Protein AF-A0A317NIZ0-F1 (afdb_monomer_lite)

InterPro domains:
  IPR036628 Clp, N-terminal domain superfamily [G3DSA:1.10.1780.10] (13-147)
  IPR036628 Clp, N-terminal domain superfamily [SSF81923] (22-142)

Sequence (306 aa):
MRTPGIALTVPPHPTVVNALRQARSAAGARPVDTRDLLVALMRVDTSGSWDRISLHCGDDVGIAGKIVLDPATGGASQWEGIRLTDSCAAALETAARLAHRYNMHAIPTGMLALGLVADPDTAAARALSDGLSREQLLAAVQADVLGVTLSGLSRELRRPQAEPPRAAVPVPVPTARATYCRHCGATPAAAVDIRSHRGLLLWMQFVRMPGPFCRDCGLATLRRMTLQSVWLGWWGPLSLMINPITLLANASAHSRIRALGPPIPGMPGRPMDPGKPLFRRPAALGFLIPVAFLLWFWIALPLLSG

Organism: NCBI:txid236511

Structure (mmCIF, N/CA/C/O backbone):
data_AF-A0A317NIZ0-F1
#
_entry.id   AF-A0A317NIZ0-F1
#
loop_
_atom_site.group_PDB
_atom_site.id
_atom_site.type_symbol
_atom_site.label_atom_id
_atom_site.label_alt_id
_atom_site.label_comp_id
_atom_site.label_asym_id
_atom_site.label_entity_id
_atom_site.label_seq_id
_atom_site.pdbx_PDB_ins_code
_atom_site.Cartn_x
_atom_site.Cartn_y
_atom_site.Cartn_z
_atom_site.occupancy
_atom_site.B_iso_or_equiv
_atom_site.auth_seq_id
_atom_site.auth_comp_id
_atom_site.auth_asym_id
_atom_site.auth_atom_id
_atom_site.pdbx_PDB_model_num
ATOM 1 N N . MET A 1 1 ? 0.674 -6.979 -32.244 1.00 49.25 1 MET A N 1
ATOM 2 C CA . MET A 1 1 ? 0.569 -7.621 -30.913 1.00 49.25 1 MET A CA 1
ATOM 3 C C . MET A 1 1 ? 0.353 -6.529 -29.874 1.00 49.25 1 MET A C 1
ATOM 5 O O . MET A 1 1 ? 1.074 -5.542 -29.924 1.00 49.25 1 MET A O 1
ATOM 9 N N . ARG A 1 2 ? -0.665 -6.632 -29.006 1.00 53.75 2 ARG A N 1
ATOM 10 C CA . ARG A 1 2 ? -0.854 -5.671 -27.904 1.00 53.75 2 ARG A CA 1
ATOM 11 C C . ARG A 1 2 ? 0.143 -6.004 -26.796 1.00 53.75 2 ARG A C 1
ATOM 13 O O . ARG A 1 2 ? 0.150 -7.135 -26.324 1.00 53.75 2 ARG A O 1
ATOM 20 N N . THR A 1 3 ? 0.963 -5.036 -26.407 1.00 58.56 3 THR A N 1
ATOM 21 C CA . THR A 1 3 ? 1.840 -5.127 -25.236 1.00 58.56 3 THR A CA 1
ATOM 22 C C . THR A 1 3 ? 0.986 -5.401 -23.989 1.00 58.56 3 THR A C 1
ATOM 24 O O . THR A 1 3 ? -0.007 -4.690 -23.791 1.00 58.56 3 THR A O 1
ATOM 27 N N . PRO A 1 4 ? 1.302 -6.414 -23.165 1.00 71.19 4 PRO A N 1
ATOM 28 C CA . PRO A 1 4 ? 0.537 -6.702 -21.955 1.00 71.19 4 PRO A CA 1
ATOM 29 C C . PRO A 1 4 ? 0.588 -5.512 -20.988 1.00 71.19 4 PRO A C 1
ATOM 31 O O . PRO A 1 4 ? 1.640 -4.910 -20.776 1.00 71.19 4 PRO A O 1
ATOM 34 N N . GLY A 1 5 ? -0.572 -5.136 -20.444 1.00 77.06 5 GLY A N 1
ATOM 35 C CA . GLY A 1 5 ? -0.684 -4.058 -19.464 1.00 77.06 5 GLY A CA 1
ATOM 36 C C . GLY A 1 5 ? -0.462 -4.573 -18.045 1.00 77.06 5 GLY A C 1
ATOM 37 O O . GLY A 1 5 ? -1.069 -5.580 -17.683 1.00 77.06 5 GLY A O 1
ATOM 38 N N . ILE A 1 6 ? 0.352 -3.884 -17.242 1.00 83.25 6 ILE A N 1
ATOM 39 C CA . ILE A 1 6 ? 0.489 -4.201 -15.814 1.00 83.25 6 ILE A CA 1
ATOM 40 C C . ILE A 1 6 ? -0.619 -3.539 -14.996 1.00 83.25 6 ILE A C 1
ATOM 42 O O . ILE A 1 6 ? -0.973 -2.377 -15.214 1.00 83.25 6 ILE A O 1
ATOM 46 N N . ALA A 1 7 ? -1.165 -4.289 -14.039 1.00 81.94 7 ALA A N 1
ATOM 47 C CA . ALA A 1 7 ? -2.203 -3.831 -13.125 1.00 81.94 7 ALA A CA 1
ATOM 48 C C . ALA A 1 7 ? -1.623 -3.692 -11.714 1.00 81.94 7 ALA A C 1
ATOM 50 O O . ALA A 1 7 ? -1.258 -4.680 -11.079 1.00 81.94 7 ALA A O 1
ATOM 51 N N . LEU A 1 8 ? -1.547 -2.458 -11.214 1.00 86.81 8 LEU A N 1
ATOM 52 C CA . LEU A 1 8 ? -0.997 -2.177 -9.889 1.00 86.81 8 LEU A CA 1
ATOM 53 C C . LEU A 1 8 ? -2.076 -2.334 -8.814 1.00 86.81 8 LEU A C 1
ATOM 55 O O . LEU A 1 8 ? -3.184 -1.817 -8.945 1.00 86.81 8 LEU A O 1
ATOM 59 N N . THR A 1 9 ? -1.741 -3.022 -7.721 1.00 84.88 9 THR A N 1
ATOM 60 C CA . THR A 1 9 ? -2.650 -3.251 -6.581 1.00 84.88 9 THR A CA 1
ATOM 61 C C . THR A 1 9 ? -2.945 -1.988 -5.773 1.00 84.88 9 THR A C 1
ATOM 63 O O . THR A 1 9 ? -3.923 -1.945 -5.030 1.00 84.88 9 THR A O 1
ATOM 66 N N . VAL A 1 10 ? -2.084 -0.979 -5.894 1.00 87.44 10 VAL A N 1
ATOM 67 C CA . VAL A 1 10 ? -2.161 0.326 -5.229 1.00 87.44 10 VAL A CA 1
ATOM 68 C C . VAL A 1 10 ? -1.795 1.387 -6.272 1.00 87.44 10 VAL A C 1
ATOM 70 O O . VAL A 1 10 ? -0.857 1.155 -7.039 1.00 87.44 10 VAL A O 1
ATOM 73 N N . PRO A 1 11 ? -2.505 2.527 -6.347 1.00 92.38 11 PRO A N 1
ATOM 74 C CA . PRO A 1 11 ? -2.184 3.570 -7.317 1.00 92.38 11 PRO A CA 1
ATOM 75 C C . PRO A 1 11 ? -0.837 4.249 -6.998 1.00 92.38 11 PRO A C 1
ATOM 77 O O . PRO A 1 11 ? -0.492 4.411 -5.826 1.00 92.38 11 PRO A O 1
ATOM 80 N N . PRO A 1 12 ? -0.060 4.679 -8.005 1.00 93.88 12 PRO A N 1
ATOM 81 C CA . PRO A 1 12 ? 1.171 5.428 -7.772 1.00 93.88 12 PRO A CA 1
ATOM 82 C C . PRO A 1 12 ? 0.898 6.839 -7.235 1.00 93.88 12 PRO A C 1
ATOM 84 O O . PRO A 1 12 ? -0.068 7.493 -7.626 1.00 93.88 12 PRO A O 1
ATOM 87 N N . HIS A 1 13 ? 1.775 7.332 -6.355 1.00 95.25 13 HIS A N 1
ATOM 88 C CA . HIS A 1 13 ? 1.762 8.734 -5.929 1.00 95.25 13 HIS A CA 1
ATOM 89 C C . HIS A 1 13 ? 2.072 9.669 -7.120 1.00 95.25 13 HIS A C 1
ATOM 91 O O . HIS A 1 13 ? 2.842 9.271 -7.998 1.00 95.25 13 HIS A O 1
ATOM 97 N N . PRO A 1 14 ? 1.566 10.921 -7.168 1.00 94.56 14 PRO A N 1
ATOM 98 C CA . PRO A 1 14 ? 1.858 11.858 -8.260 1.00 94.56 14 PRO A CA 1
ATOM 99 C C . PRO A 1 14 ? 3.350 12.020 -8.594 1.00 94.56 14 PRO A C 1
ATOM 101 O O . PRO A 1 14 ? 3.710 12.060 -9.766 1.00 94.56 14 PRO A O 1
ATOM 104 N N . THR A 1 15 ? 4.232 12.027 -7.590 1.00 94.19 15 THR A N 1
ATOM 105 C CA . THR A 1 15 ? 5.697 12.050 -7.786 1.00 94.19 15 THR A CA 1
ATOM 106 C C . THR A 1 15 ? 6.194 10.839 -8.581 1.00 94.19 15 THR A C 1
ATOM 108 O O . THR A 1 15 ? 6.996 10.986 -9.497 1.0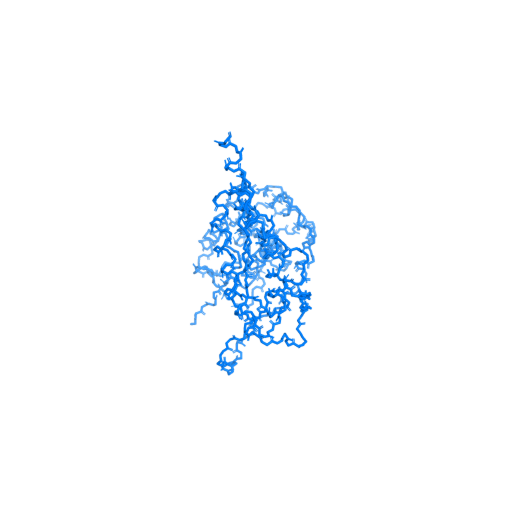0 94.19 15 THR A O 1
ATOM 111 N N . VAL A 1 16 ? 5.666 9.646 -8.291 1.00 96.94 16 VAL A N 1
ATOM 112 C CA . VAL A 1 16 ? 5.987 8.409 -9.020 1.00 96.94 16 VAL A CA 1
ATOM 113 C C . VAL A 1 16 ? 5.451 8.461 -10.453 1.00 96.94 16 VAL A C 1
ATOM 115 O O . VAL A 1 16 ? 6.147 8.070 -11.387 1.00 96.94 16 VAL A O 1
ATOM 118 N N . VAL A 1 17 ? 4.242 8.995 -10.652 1.00 96.00 17 VAL A N 1
ATOM 119 C CA . VAL A 1 17 ? 3.673 9.207 -11.996 1.00 96.00 17 VAL A CA 1
ATOM 120 C C . VAL A 1 17 ? 4.540 10.166 -12.816 1.00 96.00 17 VAL A C 1
ATOM 122 O O . VAL A 1 17 ? 4.820 9.904 -13.986 1.00 96.00 17 VAL A O 1
ATOM 125 N N . ASN A 1 18 ? 4.998 11.259 -12.207 1.00 96.06 18 ASN A N 1
ATOM 126 C CA . ASN A 1 18 ? 5.884 12.226 -12.849 1.00 96.06 18 ASN A CA 1
ATOM 127 C C . ASN A 1 18 ? 7.243 11.602 -13.197 1.00 96.06 18 ASN A C 1
ATOM 129 O O . ASN A 1 18 ? 7.713 11.789 -14.318 1.00 96.06 18 ASN A O 1
ATOM 133 N N . ALA A 1 19 ? 7.818 10.792 -12.302 1.00 97.19 19 ALA A N 1
ATOM 134 C CA . ALA A 1 19 ? 9.041 10.040 -12.576 1.00 97.19 19 ALA A CA 1
ATOM 135 C C . ALA A 1 19 ? 8.868 9.070 -13.759 1.00 97.19 19 ALA A C 1
ATOM 137 O O . ALA A 1 19 ? 9.691 9.064 -14.668 1.00 97.19 19 ALA A O 1
ATOM 138 N N . LEU A 1 20 ? 7.762 8.317 -13.822 1.00 96.56 20 LEU A N 1
ATOM 139 C CA . LEU A 1 20 ? 7.456 7.425 -14.952 1.00 96.56 20 LEU A CA 1
ATOM 140 C C . LEU A 1 20 ? 7.355 8.187 -16.282 1.00 96.56 20 LEU A C 1
ATOM 142 O O . LEU A 1 20 ? 7.910 7.755 -17.295 1.00 96.56 20 LEU A O 1
ATOM 146 N N . ARG A 1 21 ? 6.679 9.343 -16.285 1.00 95.75 21 ARG A N 1
ATOM 147 C CA . ARG A 1 21 ? 6.564 10.201 -17.476 1.00 95.75 21 ARG A CA 1
ATOM 148 C C . ARG A 1 21 ? 7.913 10.789 -17.888 1.00 95.75 21 ARG A C 1
ATOM 150 O O . ARG A 1 21 ? 8.231 10.788 -19.073 1.00 95.75 21 ARG A O 1
ATOM 157 N N . GLN A 1 22 ? 8.722 11.245 -16.936 1.00 96.06 22 GLN A N 1
ATOM 158 C CA . GLN A 1 22 ? 10.057 11.771 -17.220 1.00 96.06 22 GLN A CA 1
ATOM 159 C C . GLN A 1 22 ? 11.003 10.679 -17.737 1.00 96.06 22 GLN A C 1
ATOM 161 O O . GLN A 1 22 ? 11.712 10.906 -18.718 1.00 96.06 22 GLN A O 1
ATOM 166 N N . ALA A 1 23 ? 10.961 9.482 -17.149 1.00 96.06 23 ALA A N 1
ATOM 167 C CA . ALA A 1 23 ? 11.716 8.325 -17.619 1.00 96.06 23 ALA A CA 1
ATOM 168 C C . ALA A 1 23 ? 11.309 7.943 -19.050 1.00 96.06 23 ALA A C 1
ATOM 170 O O . ALA A 1 23 ? 12.166 7.705 -19.897 1.00 96.06 23 ALA A O 1
ATOM 171 N N . ARG A 1 24 ? 10.004 7.976 -19.361 1.00 94.75 24 ARG A N 1
ATOM 172 C CA . ARG A 1 24 ? 9.491 7.763 -20.721 1.00 94.75 24 ARG A CA 1
ATOM 173 C C . ARG A 1 24 ? 10.053 8.777 -21.715 1.00 94.75 24 ARG A C 1
ATOM 175 O O . ARG A 1 24 ? 10.480 8.375 -22.797 1.00 94.75 24 ARG A O 1
ATOM 182 N N . SER A 1 25 ? 10.057 10.060 -21.358 1.00 93.25 25 SER A N 1
ATOM 183 C CA . SER A 1 25 ? 10.610 11.121 -22.205 1.00 93.25 25 SER A CA 1
ATOM 184 C C . SER A 1 25 ? 12.104 10.921 -22.468 1.00 93.25 25 SER A C 1
ATOM 186 O O . SER A 1 25 ? 12.537 11.049 -23.609 1.00 93.25 25 SER A O 1
ATOM 188 N N . ALA A 1 26 ? 12.878 10.542 -21.445 1.00 90.06 26 ALA A N 1
ATOM 189 C CA . ALA A 1 26 ? 14.312 10.274 -21.573 1.00 90.06 26 ALA A CA 1
ATOM 190 C C . ALA A 1 26 ? 14.619 8.986 -22.362 1.00 90.06 26 ALA A C 1
ATOM 192 O O . ALA A 1 26 ? 15.609 8.914 -23.090 1.00 90.06 26 ALA A O 1
ATOM 193 N N . ALA A 1 27 ? 13.770 7.964 -22.241 1.00 88.75 27 ALA A N 1
ATOM 194 C CA . ALA A 1 27 ? 13.917 6.706 -22.961 1.00 88.75 27 ALA A CA 1
ATOM 195 C C . ALA A 1 27 ? 13.552 6.828 -24.454 1.00 88.75 27 ALA A C 1
ATOM 197 O O . ALA A 1 27 ? 14.081 6.091 -25.281 1.00 88.75 27 ALA A O 1
ATOM 198 N N . GLY A 1 28 ? 12.678 7.754 -24.855 1.00 88.56 28 GLY A N 1
ATOM 199 C CA . GLY A 1 28 ? 12.324 7.928 -26.268 1.00 88.56 28 GLY A CA 1
ATOM 200 C C . GLY A 1 28 ? 11.584 6.708 -26.833 1.00 88.56 28 GLY A C 1
ATOM 201 O O . GLY A 1 28 ? 10.473 6.410 -26.410 1.00 88.56 28 GLY A O 1
ATOM 202 N N . ALA A 1 29 ? 12.146 5.992 -27.813 1.00 85.19 29 ALA A N 1
ATOM 203 C CA . ALA A 1 29 ? 11.482 4.832 -28.434 1.00 85.19 29 ALA A CA 1
ATOM 204 C C . ALA A 1 29 ? 11.688 3.504 -27.678 1.00 85.19 29 ALA A C 1
ATOM 206 O O . ALA A 1 29 ? 10.871 2.585 -27.818 1.00 85.19 29 ALA A O 1
ATOM 207 N N . ARG A 1 30 ? 12.753 3.397 -26.872 1.00 89.75 30 ARG A N 1
ATOM 208 C CA . ARG A 1 30 ? 13.047 2.188 -26.088 1.00 89.75 30 ARG A CA 1
ATOM 209 C C . ARG A 1 30 ? 12.103 2.062 -24.878 1.00 89.75 30 ARG A C 1
ATOM 211 O O . ARG A 1 30 ? 11.559 3.070 -24.415 1.00 89.75 30 ARG A O 1
ATOM 218 N N . PRO A 1 31 ? 11.864 0.834 -24.382 1.00 91.19 31 PRO A N 1
ATOM 219 C CA . PRO A 1 31 ? 11.223 0.630 -23.088 1.00 91.19 31 PRO A CA 1
ATOM 220 C C . PRO A 1 31 ? 12.043 1.281 -21.970 1.00 91.19 31 PRO A C 1
ATOM 222 O O . PRO A 1 31 ? 13.271 1.289 -22.033 1.00 91.19 31 PRO A O 1
ATOM 225 N N . VAL A 1 32 ? 11.350 1.809 -20.965 1.00 93.88 32 VAL A N 1
ATOM 226 C CA . VAL A 1 32 ? 11.956 2.351 -19.745 1.00 93.88 32 VAL A CA 1
ATOM 227 C C . VAL A 1 32 ? 12.505 1.191 -18.919 1.00 93.88 32 VAL A C 1
ATOM 229 O O . VAL A 1 32 ? 11.756 0.268 -18.583 1.00 93.88 32 VAL A O 1
ATOM 232 N N . ASP A 1 33 ? 13.795 1.241 -18.607 1.00 94.38 33 ASP A N 1
ATOM 233 C CA . ASP A 1 33 ? 14.463 0.265 -17.747 1.00 94.38 33 ASP A CA 1
ATOM 234 C C . ASP A 1 33 ? 14.461 0.701 -16.267 1.00 94.38 33 ASP A C 1
ATOM 236 O O . ASP A 1 33 ? 13.966 1.779 -15.913 1.00 94.38 33 ASP A O 1
ATOM 240 N N . THR A 1 34 ? 14.950 -0.158 -15.368 1.00 95.50 34 THR A N 1
ATOM 241 C CA . THR A 1 34 ? 14.977 0.166 -13.929 1.00 95.50 34 THR A CA 1
ATOM 242 C C . THR A 1 34 ? 15.864 1.376 -13.609 1.00 95.50 34 THR A C 1
ATOM 244 O O . THR A 1 34 ? 15.518 2.161 -12.724 1.00 95.50 34 THR A O 1
ATOM 247 N N . ARG A 1 35 ? 16.973 1.584 -14.335 1.00 95.25 35 ARG A N 1
ATOM 248 C CA . ARG A 1 35 ? 17.888 2.717 -14.121 1.00 95.25 35 ARG A CA 1
ATOM 249 C C . ARG A 1 35 ? 17.261 4.025 -14.593 1.00 95.25 35 ARG A C 1
ATOM 251 O O . ARG A 1 35 ? 17.360 5.018 -13.883 1.00 95.25 35 ARG A O 1
ATOM 258 N N . ASP A 1 36 ? 16.593 4.037 -15.743 1.00 95.81 36 ASP A N 1
ATOM 259 C CA . ASP A 1 36 ? 15.881 5.220 -16.237 1.00 95.81 36 ASP A CA 1
ATOM 260 C C . ASP A 1 36 ? 14.850 5.710 -15.225 1.00 95.81 36 ASP A C 1
ATOM 262 O O . ASP A 1 36 ? 14.752 6.908 -14.951 1.00 95.81 36 ASP A O 1
ATOM 266 N N . LEU A 1 37 ? 14.079 4.768 -14.672 1.00 97.00 37 LEU A N 1
ATOM 267 C CA . LEU A 1 37 ? 13.059 5.083 -13.689 1.00 97.00 37 LEU A CA 1
ATOM 268 C C . LEU A 1 37 ? 13.682 5.548 -12.372 1.00 97.00 37 LEU A C 1
ATOM 270 O O . LEU A 1 37 ? 13.168 6.491 -11.780 1.00 97.00 37 LEU A O 1
ATOM 274 N N . LEU A 1 38 ? 14.802 4.955 -11.945 1.00 97.12 38 LEU A N 1
ATOM 275 C CA . LEU A 1 38 ? 15.558 5.424 -10.784 1.00 97.12 38 LEU A CA 1
ATOM 276 C C . LEU A 1 38 ? 16.057 6.865 -10.971 1.00 97.12 38 LEU A C 1
ATOM 278 O O . LEU A 1 38 ? 15.794 7.710 -10.122 1.00 97.12 38 LEU A O 1
ATOM 282 N N . VAL A 1 39 ? 16.728 7.163 -12.088 1.00 96.62 39 VAL A N 1
ATOM 283 C CA . VAL A 1 39 ? 17.257 8.507 -12.389 1.00 96.62 39 VAL A CA 1
ATOM 284 C C . VAL A 1 39 ? 16.125 9.531 -12.437 1.00 96.62 39 VAL A C 1
ATOM 286 O O . VAL A 1 39 ? 16.230 10.613 -11.864 1.00 96.62 39 VAL A O 1
ATOM 289 N N . ALA A 1 40 ? 15.009 9.195 -13.088 1.00 97.38 40 ALA A N 1
ATOM 290 C CA . ALA A 1 40 ? 13.844 10.070 -13.111 1.00 97.38 40 ALA A CA 1
ATOM 291 C C . ALA A 1 40 ? 13.229 10.258 -11.715 1.00 97.38 40 ALA A C 1
ATOM 293 O O . ALA A 1 40 ? 12.800 11.360 -11.386 1.00 97.38 40 ALA A O 1
ATOM 294 N N . LEU A 1 41 ? 13.208 9.212 -10.884 1.00 97.25 41 LEU A N 1
ATOM 295 C CA . LEU A 1 41 ? 12.712 9.291 -9.512 1.00 97.25 41 LEU A CA 1
ATOM 296 C C . LEU A 1 41 ? 13.566 10.239 -8.666 1.00 97.25 41 LEU A C 1
ATOM 298 O O . LEU A 1 41 ? 13.002 11.118 -8.025 1.00 97.25 41 LEU A O 1
ATOM 302 N N . MET A 1 42 ? 14.896 10.117 -8.737 1.00 95.31 42 MET A N 1
ATOM 303 C CA . MET A 1 42 ? 15.844 10.995 -8.037 1.00 95.31 42 MET A CA 1
ATOM 304 C C . MET A 1 42 ? 15.686 12.467 -8.437 1.00 95.31 42 MET A C 1
ATOM 306 O O . MET A 1 42 ? 15.827 13.352 -7.603 1.00 95.31 42 MET A O 1
ATOM 310 N N . ARG A 1 43 ? 15.360 12.739 -9.707 1.00 94.69 43 ARG A N 1
ATOM 311 C CA . ARG A 1 43 ? 15.172 14.109 -10.216 1.00 94.69 43 ARG A CA 1
ATOM 312 C C . ARG A 1 43 ? 13.866 14.758 -9.772 1.00 94.69 43 ARG A C 1
ATOM 314 O O . ARG A 1 43 ? 13.815 15.974 -9.615 1.00 94.69 43 ARG A O 1
ATOM 321 N N . VAL A 1 44 ? 12.796 13.973 -9.657 1.00 94.31 44 VAL A N 1
ATOM 322 C CA . VAL A 1 44 ? 11.453 14.486 -9.336 1.00 94.31 44 VAL A CA 1
ATOM 323 C C . VAL A 1 44 ? 11.208 14.511 -7.830 1.00 94.31 44 VAL A C 1
ATOM 325 O O . VAL A 1 44 ? 10.433 15.335 -7.343 1.00 94.31 44 VAL A O 1
ATOM 328 N N . ASP A 1 45 ? 11.820 13.592 -7.087 1.00 92.75 45 ASP A N 1
ATOM 329 C CA . ASP A 1 45 ? 11.622 13.477 -5.651 1.00 92.75 45 ASP A CA 1
ATOM 330 C C . ASP A 1 45 ? 12.505 14.453 -4.873 1.00 92.75 45 ASP A C 1
ATOM 332 O O . ASP A 1 45 ? 13.659 14.178 -4.565 1.00 92.75 45 ASP A O 1
ATOM 336 N N . THR A 1 46 ? 11.917 15.583 -4.492 1.00 85.56 46 THR A N 1
ATOM 337 C CA . THR A 1 46 ? 12.557 16.577 -3.623 1.00 85.56 46 THR A CA 1
ATOM 338 C C . THR A 1 46 ? 12.395 16.269 -2.131 1.00 85.56 46 THR A C 1
ATOM 340 O O . THR A 1 46 ? 12.851 17.052 -1.303 1.00 85.56 46 THR A O 1
ATOM 343 N N . SER A 1 47 ? 11.663 15.207 -1.773 1.00 81.44 47 SER A N 1
ATOM 344 C CA . SER A 1 47 ? 11.340 14.873 -0.379 1.00 81.44 47 SER A CA 1
ATOM 345 C C . SER A 1 47 ? 12.271 13.824 0.225 1.00 81.44 47 SER A C 1
ATOM 347 O O . SER A 1 47 ? 12.520 13.863 1.428 1.00 81.44 47 SER A O 1
ATOM 349 N N . GLY A 1 48 ? 12.796 12.912 -0.597 1.00 81.00 48 GLY A N 1
ATOM 350 C CA . GLY A 1 48 ? 13.815 11.951 -0.187 1.00 81.00 48 GLY A CA 1
ATOM 351 C C . GLY A 1 48 ? 15.199 12.592 -0.058 1.00 81.00 48 GLY A C 1
ATOM 352 O O . GLY A 1 48 ? 15.587 13.427 -0.875 1.00 81.00 48 GLY A O 1
ATOM 353 N N . SER A 1 49 ? 15.977 12.158 0.933 1.00 87.62 49 SER A N 1
ATOM 354 C CA . SER A 1 49 ? 17.381 12.541 1.143 1.00 87.62 49 SER A CA 1
ATOM 355 C C . SER A 1 49 ? 18.325 11.769 0.208 1.00 87.62 49 SER A C 1
ATOM 357 O O . SER A 1 49 ? 19.236 11.056 0.638 1.00 87.62 49 SER A O 1
ATOM 359 N N . TRP A 1 50 ? 18.081 11.877 -1.102 1.00 89.12 50 TRP A N 1
ATOM 360 C CA . TRP A 1 50 ? 18.871 11.214 -2.147 1.00 89.12 50 TRP A CA 1
ATOM 361 C C . TRP A 1 50 ? 20.342 11.640 -2.151 1.00 89.12 50 TRP A C 1
ATOM 363 O O . TRP A 1 50 ? 21.201 10.864 -2.569 1.00 89.12 50 TRP A O 1
ATOM 373 N N . ASP A 1 51 ? 20.642 12.834 -1.646 1.00 87.12 51 ASP A N 1
ATOM 374 C CA . ASP A 1 51 ? 21.989 13.363 -1.450 1.00 87.12 51 ASP A CA 1
ATOM 375 C C . ASP A 1 51 ? 22.853 12.435 -0.584 1.00 87.12 51 ASP A C 1
ATOM 377 O O . ASP A 1 51 ? 24.005 12.173 -0.928 1.00 87.12 51 ASP A O 1
ATOM 381 N N . ARG A 1 52 ? 22.282 11.847 0.475 1.00 86.00 52 ARG A N 1
ATOM 382 C CA . ARG A 1 52 ? 23.010 10.949 1.386 1.00 86.00 52 ARG A CA 1
ATOM 383 C C . ARG A 1 52 ? 23.377 9.628 0.721 1.00 86.00 52 ARG A C 1
ATOM 385 O O . ARG A 1 52 ? 24.485 9.136 0.908 1.00 86.00 52 ARG A O 1
ATOM 392 N N . ILE A 1 53 ? 22.478 9.085 -0.098 1.00 84.62 53 ILE A N 1
ATOM 393 C CA . ILE A 1 53 ? 22.742 7.875 -0.890 1.00 84.62 53 ILE A CA 1
ATOM 394 C C . ILE A 1 53 ? 23.762 8.177 -1.995 1.00 84.62 53 ILE A C 1
ATOM 396 O O . ILE A 1 53 ? 24.676 7.386 -2.230 1.00 84.62 53 ILE A O 1
ATOM 400 N N . SER A 1 54 ? 23.658 9.353 -2.618 1.00 86.94 54 SER A N 1
ATOM 401 C CA . SER A 1 54 ? 24.533 9.784 -3.715 1.00 86.94 54 SER A CA 1
ATOM 402 C C . SER A 1 54 ? 26.004 9.899 -3.302 1.00 86.94 54 SER A C 1
ATOM 404 O O . SER A 1 54 ? 26.881 9.735 -4.147 1.00 86.94 54 SER A O 1
ATOM 406 N N . LEU A 1 55 ? 26.300 10.089 -2.009 1.00 85.06 55 LEU A N 1
ATOM 407 C CA . LEU A 1 55 ? 27.670 10.034 -1.478 1.00 85.06 55 LEU A CA 1
ATOM 408 C C . LEU A 1 55 ? 28.361 8.686 -1.728 1.00 85.06 55 LEU A C 1
ATOM 410 O O . LEU A 1 55 ? 29.586 8.636 -1.801 1.00 85.06 55 LEU A O 1
ATOM 414 N N . HIS A 1 56 ? 27.592 7.602 -1.848 1.00 82.38 56 HIS A N 1
ATOM 415 C CA . HIS A 1 56 ? 28.125 6.260 -2.071 1.00 82.38 56 HIS A CA 1
ATOM 416 C C . HIS A 1 56 ? 28.180 5.885 -3.552 1.00 82.38 56 HIS A C 1
ATOM 418 O O . HIS A 1 56 ? 29.115 5.217 -3.976 1.00 82.38 56 HIS A O 1
ATOM 424 N N . CYS A 1 57 ? 27.192 6.308 -4.345 1.00 83.12 57 CYS A N 1
ATOM 425 C CA . CYS A 1 57 ? 26.985 5.791 -5.699 1.00 83.12 57 CYS A CA 1
ATOM 426 C C . CYS A 1 57 ? 27.002 6.845 -6.816 1.00 83.12 57 CYS A C 1
ATOM 428 O O . CYS A 1 57 ? 26.860 6.473 -7.985 1.00 83.12 57 CYS A O 1
ATOM 430 N N . GLY A 1 58 ? 27.181 8.124 -6.487 1.00 86.94 58 GLY A N 1
ATO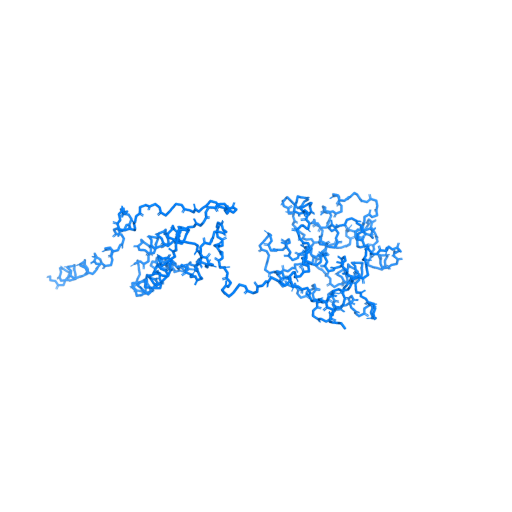M 431 C CA . GLY A 1 58 ? 27.011 9.246 -7.408 1.00 86.94 58 GLY A CA 1
ATOM 432 C C . GLY A 1 58 ? 25.572 9.764 -7.449 1.00 86.94 58 GLY A C 1
ATOM 433 O O . GLY A 1 58 ? 24.636 9.072 -7.048 1.00 86.94 58 GLY A O 1
ATOM 434 N N . ASP A 1 59 ? 25.424 10.999 -7.926 1.00 89.44 59 ASP A N 1
ATOM 435 C CA . ASP A 1 59 ? 24.138 11.667 -8.133 1.00 89.44 59 ASP A CA 1
ATOM 436 C C . ASP A 1 59 ? 23.387 11.109 -9.359 1.00 89.44 59 ASP A C 1
ATOM 438 O O . ASP A 1 59 ? 23.810 10.144 -10.003 1.00 89.44 59 ASP A O 1
ATOM 442 N N . ASP A 1 60 ? 22.244 11.705 -9.700 1.00 89.38 60 ASP A N 1
ATOM 443 C CA . ASP A 1 60 ? 21.417 11.261 -10.822 1.00 89.38 60 ASP A CA 1
ATOM 444 C C . ASP A 1 60 ? 22.161 11.314 -12.172 1.00 89.38 60 ASP A C 1
ATOM 446 O O . ASP A 1 60 ? 21.920 10.473 -13.044 1.00 89.38 60 ASP A O 1
ATOM 450 N N . VAL A 1 61 ? 23.085 12.266 -12.348 1.00 90.75 61 VAL A N 1
ATOM 451 C CA . VAL A 1 61 ? 23.918 12.399 -13.552 1.00 90.75 61 VAL A CA 1
ATOM 452 C C . VAL A 1 61 ? 24.976 11.298 -13.590 1.00 90.75 61 VAL A C 1
ATOM 454 O O . VAL A 1 61 ? 25.127 10.628 -14.617 1.00 90.75 61 VAL A O 1
ATOM 457 N N . GLY A 1 62 ? 25.663 11.064 -12.470 1.00 90.00 62 GLY A N 1
ATOM 458 C CA . GLY A 1 62 ? 26.634 9.985 -12.324 1.00 90.00 62 GLY A CA 1
ATOM 459 C C . GLY A 1 62 ? 26.005 8.613 -12.564 1.00 90.00 62 GLY A C 1
ATOM 460 O O . GLY A 1 62 ? 26.528 7.816 -13.344 1.00 90.00 62 GLY A O 1
ATOM 461 N N . ILE A 1 63 ? 24.833 8.361 -11.974 1.00 90.56 63 ILE A N 1
ATOM 462 C CA . ILE A 1 63 ? 24.071 7.118 -12.152 1.00 90.56 63 ILE A CA 1
ATOM 463 C C . ILE A 1 63 ? 23.620 6.942 -13.606 1.00 90.56 63 ILE A C 1
ATOM 465 O O . ILE A 1 63 ? 23.726 5.836 -14.143 1.00 90.56 63 ILE A O 1
ATOM 469 N N . ALA A 1 64 ? 23.164 8.008 -14.274 1.00 90.25 64 ALA A N 1
ATOM 470 C CA . ALA A 1 64 ? 22.776 7.945 -15.684 1.00 90.25 64 ALA A CA 1
ATOM 471 C C . ALA A 1 64 ? 23.947 7.547 -16.605 1.00 90.25 64 ALA A C 1
ATOM 473 O O . ALA A 1 64 ? 23.733 6.865 -17.609 1.00 90.25 64 ALA A O 1
ATOM 474 N N . GLY A 1 65 ? 25.177 7.935 -16.248 1.00 87.44 65 GLY A N 1
ATOM 475 C CA . GLY A 1 65 ? 26.396 7.595 -16.983 1.00 87.44 65 GLY A CA 1
ATOM 476 C C . GLY A 1 65 ? 26.914 6.167 -16.762 1.00 87.44 65 GLY A C 1
ATOM 477 O O . GLY A 1 65 ? 27.721 5.689 -17.561 1.00 87.44 65 GLY A O 1
ATOM 478 N N . LYS A 1 66 ? 26.460 5.455 -15.719 1.00 88.38 66 LYS A N 1
ATOM 479 C CA . LYS A 1 66 ? 26.940 4.096 -15.411 1.00 88.38 66 LYS A CA 1
ATOM 480 C C . LYS A 1 66 ? 26.501 3.092 -16.475 1.00 88.38 66 LYS A C 1
ATOM 482 O O . LYS A 1 66 ? 25.318 2.992 -16.798 1.00 88.38 66 LYS A O 1
ATOM 487 N N . ILE A 1 67 ? 27.439 2.286 -16.974 1.00 85.50 67 ILE A N 1
ATOM 488 C CA . ILE A 1 67 ? 27.160 1.207 -17.932 1.00 85.50 67 ILE A CA 1
ATOM 489 C C . ILE A 1 67 ? 26.687 -0.031 -17.159 1.00 85.50 67 ILE A C 1
ATOM 491 O O . ILE A 1 67 ? 27.483 -0.867 -16.742 1.00 85.50 67 ILE A O 1
ATOM 495 N N . VAL A 1 68 ? 25.374 -0.134 -16.956 1.00 86.38 68 VAL A N 1
ATOM 496 C CA . VAL A 1 68 ? 24.710 -1.265 -16.292 1.00 86.38 68 VAL A CA 1
ATOM 497 C C . VAL A 1 68 ? 23.565 -1.779 -17.167 1.00 86.38 68 VAL A C 1
ATOM 499 O O . VAL A 1 68 ? 22.787 -0.996 -17.707 1.00 86.38 68 VAL A O 1
ATOM 502 N N . LEU A 1 69 ? 23.475 -3.100 -17.343 1.00 85.56 69 LEU A N 1
ATOM 503 C CA . LEU A 1 69 ? 22.543 -3.737 -18.286 1.00 85.56 69 LEU A CA 1
ATOM 504 C C . LEU A 1 69 ? 21.328 -4.326 -17.583 1.00 85.56 69 LEU A C 1
ATOM 506 O O . LEU A 1 69 ? 21.440 -5.390 -16.987 1.00 85.56 69 LEU A O 1
ATOM 510 N N . ASP A 1 70 ? 20.163 -3.699 -17.671 1.00 85.44 70 ASP A N 1
ATOM 511 C CA . ASP A 1 70 ? 18.960 -4.246 -17.032 1.00 85.44 70 ASP A CA 1
ATOM 512 C C . ASP A 1 70 ? 18.694 -5.691 -17.520 1.00 85.44 70 ASP A C 1
ATOM 514 O O . ASP A 1 70 ? 18.776 -5.926 -18.728 1.00 85.44 70 ASP A O 1
ATOM 518 N N . PRO A 1 71 ? 18.400 -6.670 -16.637 1.00 81.25 71 PRO A N 1
ATOM 519 C CA . PRO A 1 71 ? 18.373 -8.100 -16.973 1.00 81.25 71 PRO A CA 1
ATOM 520 C C . PRO A 1 71 ? 17.150 -8.510 -17.819 1.00 81.25 71 PRO A C 1
ATOM 522 O O . PRO A 1 71 ? 16.759 -9.674 -17.853 1.00 81.25 71 PRO A O 1
ATOM 525 N N . ALA A 1 72 ? 16.521 -7.554 -18.502 1.00 68.12 72 ALA A N 1
ATOM 526 C CA . ALA A 1 72 ? 15.302 -7.732 -19.268 1.00 68.12 72 ALA A CA 1
ATOM 527 C C . ALA A 1 72 ? 15.451 -8.834 -20.330 1.00 68.12 72 ALA A C 1
ATOM 529 O O . ALA A 1 72 ? 16.356 -8.803 -21.162 1.00 68.12 72 ALA A O 1
ATOM 530 N N . THR A 1 73 ? 14.508 -9.779 -20.351 1.00 60.25 73 THR A N 1
ATOM 531 C CA . THR A 1 73 ? 14.549 -10.967 -21.231 1.00 60.25 73 THR A CA 1
ATOM 532 C C . THR A 1 73 ? 13.940 -10.729 -22.620 1.00 60.25 73 THR A C 1
ATOM 534 O O . THR A 1 73 ? 13.649 -11.669 -23.355 1.00 60.25 73 THR A O 1
ATOM 537 N N . GLY A 1 74 ? 13.764 -9.462 -23.010 1.00 58.06 74 GLY A N 1
ATOM 538 C CA . GLY A 1 74 ? 13.182 -9.063 -24.295 1.00 58.06 74 GLY A CA 1
ATOM 539 C C . GLY A 1 74 ? 11.661 -8.868 -24.280 1.00 58.06 74 GLY A C 1
ATOM 540 O O . GLY A 1 74 ? 11.095 -8.478 -25.305 1.00 58.06 74 GLY A O 1
ATOM 541 N N . GLY A 1 75 ? 10.994 -9.073 -23.141 1.00 64.19 75 GLY A N 1
ATOM 542 C CA . GLY A 1 75 ? 9.612 -8.666 -22.936 1.00 64.19 75 GLY A CA 1
ATOM 543 C C . GLY A 1 75 ? 9.504 -7.169 -22.640 1.00 64.19 75 GLY A C 1
ATOM 544 O O . GLY A 1 75 ? 10.372 -6.540 -22.025 1.00 64.19 75 GLY A O 1
ATOM 545 N N . ALA A 1 76 ? 8.430 -6.570 -23.150 1.00 69.75 76 ALA A N 1
ATOM 546 C CA . ALA A 1 76 ? 8.016 -5.239 -22.753 1.00 69.75 76 ALA A CA 1
ATOM 547 C C . ALA A 1 76 ? 6.587 -5.329 -22.236 1.00 69.75 76 ALA A C 1
ATOM 549 O O . ALA A 1 76 ? 5.713 -5.866 -22.920 1.00 69.75 76 ALA A O 1
ATOM 550 N N . SER A 1 77 ? 6.356 -4.762 -21.059 1.00 83.56 77 SER A N 1
ATOM 551 C CA . SER A 1 77 ? 5.014 -4.523 -20.535 1.00 83.56 77 SER A CA 1
ATOM 552 C C . SER A 1 77 ? 4.666 -3.045 -20.674 1.00 83.56 77 SER A C 1
ATOM 554 O O . SER A 1 77 ? 5.519 -2.228 -21.026 1.00 83.56 77 SER A O 1
ATOM 556 N N . GLN A 1 78 ? 3.407 -2.678 -20.447 1.00 88.50 78 GLN A N 1
ATOM 557 C CA . GLN A 1 78 ? 3.003 -1.276 -20.462 1.00 88.50 78 GLN A CA 1
ATOM 558 C C . GLN A 1 78 ? 2.191 -0.873 -19.238 1.00 88.50 78 GLN A C 1
ATOM 560 O O . GLN A 1 78 ? 1.342 -1.622 -18.761 1.00 88.50 78 GLN A O 1
ATOM 565 N N . TRP A 1 79 ? 2.399 0.355 -18.782 1.00 89.56 79 TRP A N 1
ATOM 566 C CA . TRP A 1 79 ? 1.570 1.006 -17.775 1.00 89.56 79 TRP A CA 1
ATOM 567 C C . TRP A 1 79 ? 1.117 2.358 -18.321 1.00 89.56 79 TRP A C 1
ATOM 569 O O . TRP A 1 79 ? 1.954 3.162 -18.714 1.00 89.56 79 TRP A O 1
ATOM 579 N N . GLU A 1 80 ? -0.196 2.575 -18.447 1.00 88.81 80 GLU A N 1
ATOM 580 C CA . GLU A 1 80 ? -0.777 3.801 -19.037 1.00 88.81 80 GLU A CA 1
ATOM 581 C C . GLU A 1 80 ? -0.130 4.230 -20.378 1.00 88.81 80 GLU A C 1
ATOM 583 O O . GLU A 1 80 ? 0.061 5.409 -20.661 1.00 88.81 80 GLU A O 1
ATOM 588 N N . GLY A 1 81 ? 0.239 3.258 -21.222 1.00 86.69 81 GLY A N 1
ATOM 589 C CA . GLY A 1 81 ? 0.888 3.497 -22.521 1.00 86.69 81 GLY A CA 1
ATOM 590 C C . GLY A 1 81 ? 2.410 3.704 -22.468 1.00 86.69 81 GLY A C 1
ATOM 591 O O . GLY A 1 81 ? 3.055 3.780 -23.515 1.00 86.69 81 GLY A O 1
ATOM 592 N N . ILE A 1 82 ? 3.013 3.735 -21.278 1.00 91.06 82 ILE A N 1
ATOM 593 C CA . ILE A 1 82 ? 4.466 3.759 -21.083 1.00 91.06 82 ILE A CA 1
ATOM 594 C C . ILE A 1 82 ? 4.995 2.330 -21.188 1.00 91.06 82 ILE A C 1
ATOM 596 O O . ILE A 1 82 ? 4.608 1.471 -20.401 1.00 91.06 82 ILE A O 1
ATOM 600 N N . ARG A 1 83 ? 5.887 2.072 -22.150 1.00 92.44 83 ARG A N 1
ATOM 601 C CA . ARG A 1 83 ? 6.564 0.774 -22.290 1.00 92.44 83 ARG A CA 1
ATOM 602 C C . ARG A 1 83 ? 7.669 0.633 -21.246 1.00 92.44 83 ARG A C 1
ATOM 604 O O . ARG A 1 83 ? 8.514 1.519 -21.150 1.00 92.44 83 ARG A O 1
ATOM 611 N N . LEU A 1 84 ? 7.686 -0.490 -20.539 1.00 92.12 84 LEU A N 1
ATOM 612 C CA . LEU A 1 84 ? 8.644 -0.845 -19.492 1.00 92.12 84 LEU A CA 1
ATOM 613 C C . LEU A 1 84 ? 9.367 -2.142 -19.872 1.00 92.12 84 LEU A C 1
ATOM 615 O O . LEU A 1 84 ? 8.762 -3.003 -20.518 1.00 92.12 84 LEU A O 1
ATOM 619 N N . THR A 1 85 ? 10.625 -2.298 -19.460 1.00 91.56 85 THR A N 1
ATOM 620 C CA . THR A 1 85 ? 11.289 -3.614 -19.447 1.00 91.56 85 THR A CA 1
ATOM 621 C C . THR A 1 85 ? 10.597 -4.560 -18.458 1.00 91.56 85 THR A C 1
ATOM 623 O O . THR A 1 85 ? 9.907 -4.103 -17.544 1.00 91.56 85 THR A O 1
ATOM 626 N N . ASP A 1 86 ? 10.781 -5.875 -18.605 1.00 88.62 86 ASP A N 1
ATOM 627 C CA . ASP A 1 86 ? 10.210 -6.858 -17.667 1.00 88.62 86 ASP A CA 1
ATOM 628 C C . ASP A 1 86 ? 10.687 -6.641 -16.224 1.00 88.62 86 ASP A C 1
ATOM 630 O O . ASP A 1 86 ? 9.894 -6.691 -15.287 1.00 88.62 86 ASP A O 1
ATOM 634 N N . SER A 1 87 ? 11.971 -6.327 -16.044 1.00 91.19 87 SER A N 1
ATOM 635 C CA . SER A 1 87 ? 12.580 -5.984 -14.754 1.00 91.19 87 SER A CA 1
ATOM 636 C C . SER A 1 87 ? 11.993 -4.702 -14.160 1.00 91.19 87 SER A C 1
ATOM 638 O O . SER A 1 87 ? 11.693 -4.657 -12.968 1.00 91.19 87 SER A O 1
ATOM 640 N N . CYS A 1 88 ? 11.760 -3.670 -14.977 1.00 93.44 88 CYS A N 1
ATOM 641 C CA . CYS A 1 88 ? 11.143 -2.421 -14.525 1.00 93.44 88 CYS A CA 1
ATOM 642 C C . CYS A 1 88 ? 9.662 -2.609 -14.159 1.00 93.44 88 CYS A C 1
ATOM 644 O O . CYS A 1 88 ? 9.197 -2.111 -13.131 1.00 93.44 88 CYS A O 1
ATOM 646 N N . ALA A 1 89 ? 8.932 -3.404 -14.941 1.00 92.19 89 ALA A N 1
ATOM 647 C CA . ALA A 1 89 ? 7.567 -3.800 -14.618 1.00 92.19 89 ALA A CA 1
ATOM 648 C C . ALA A 1 89 ? 7.506 -4.595 -13.299 1.00 92.19 89 ALA A C 1
ATOM 650 O O . ALA A 1 89 ? 6.720 -4.256 -12.412 1.00 92.19 89 ALA A O 1
ATOM 651 N N . ALA A 1 90 ? 8.389 -5.584 -13.123 1.00 90.38 90 ALA A N 1
ATOM 652 C CA . ALA A 1 90 ? 8.483 -6.381 -11.901 1.00 90.38 90 ALA A CA 1
ATOM 653 C C . ALA A 1 90 ? 8.848 -5.531 -10.671 1.00 90.38 90 ALA A C 1
ATOM 655 O O . ALA A 1 90 ? 8.299 -5.750 -9.584 1.00 90.38 90 ALA A O 1
ATOM 656 N N . ALA A 1 91 ? 9.724 -4.535 -10.831 1.00 93.81 91 ALA A N 1
ATOM 657 C CA . ALA A 1 91 ? 10.055 -3.572 -9.785 1.00 93.81 91 ALA A CA 1
ATOM 658 C C . ALA A 1 91 ? 8.829 -2.746 -9.360 1.00 93.81 91 ALA A C 1
ATOM 660 O O . ALA A 1 91 ? 8.546 -2.627 -8.163 1.00 93.81 91 ALA A O 1
ATOM 661 N N . LEU A 1 92 ? 8.052 -2.236 -10.322 1.00 94.75 92 LEU A N 1
ATOM 662 C CA . LEU A 1 92 ? 6.848 -1.449 -10.043 1.00 94.75 92 LEU A CA 1
ATOM 663 C C . LEU A 1 92 ? 5.745 -2.290 -9.379 1.00 94.75 92 LEU A C 1
ATOM 665 O O . LEU A 1 92 ? 5.114 -1.849 -8.416 1.00 94.75 92 LEU A O 1
ATOM 669 N N . GLU A 1 93 ? 5.543 -3.528 -9.832 1.00 92.69 93 GLU A N 1
ATOM 670 C CA . GLU A 1 93 ? 4.627 -4.474 -9.185 1.00 92.69 93 GLU A CA 1
ATOM 671 C C . GLU A 1 93 ? 5.078 -4.828 -7.765 1.00 92.69 93 GLU A C 1
ATOM 673 O O . GLU A 1 93 ? 4.254 -4.960 -6.855 1.00 92.69 93 GLU A O 1
ATOM 678 N N . THR A 1 94 ? 6.387 -4.964 -7.550 1.00 93.00 94 THR A N 1
ATOM 679 C CA . THR A 1 94 ? 6.957 -5.205 -6.222 1.00 93.00 94 THR A CA 1
ATOM 680 C C . THR A 1 94 ? 6.705 -4.025 -5.293 1.00 93.00 94 THR A C 1
ATOM 682 O O . THR A 1 94 ? 6.227 -4.233 -4.177 1.00 93.00 94 THR A O 1
ATOM 685 N N . ALA A 1 95 ? 6.905 -2.796 -5.768 1.00 95.69 95 ALA A N 1
ATOM 686 C CA . ALA A 1 95 ? 6.565 -1.588 -5.024 1.00 95.69 95 ALA A CA 1
ATOM 687 C C . ALA A 1 95 ? 5.068 -1.532 -4.662 1.00 95.69 95 ALA A C 1
ATOM 689 O O . ALA A 1 95 ? 4.719 -1.262 -3.513 1.00 95.69 95 ALA A O 1
ATOM 690 N N . ALA A 1 96 ? 4.177 -1.864 -5.605 1.00 94.12 96 ALA A N 1
ATOM 691 C CA . ALA A 1 96 ? 2.732 -1.904 -5.371 1.00 94.12 96 ALA A CA 1
ATOM 692 C C . ALA A 1 96 ? 2.326 -2.966 -4.334 1.00 94.12 96 ALA A C 1
ATOM 694 O O . ALA A 1 96 ? 1.489 -2.698 -3.463 1.00 94.12 96 ALA A O 1
ATOM 695 N N . ARG A 1 97 ? 2.938 -4.160 -4.387 1.00 92.69 97 ARG A N 1
ATOM 696 C CA . ARG A 1 97 ? 2.717 -5.218 -3.388 1.00 92.69 97 ARG A CA 1
ATOM 697 C C . ARG A 1 97 ? 3.190 -4.794 -2.004 1.00 92.69 97 ARG A C 1
ATOM 699 O O . ARG A 1 97 ? 2.465 -5.020 -1.037 1.00 92.69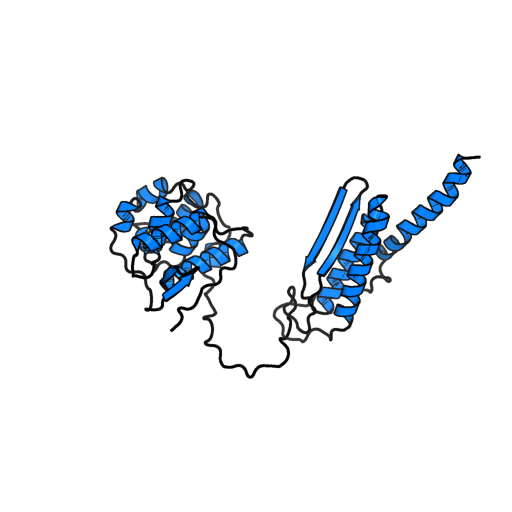 97 ARG A O 1
ATOM 706 N N . LEU A 1 98 ? 4.379 -4.199 -1.896 1.00 93.06 98 LEU A N 1
ATOM 707 C CA . LEU A 1 98 ? 4.914 -3.728 -0.617 1.00 93.06 98 LEU A CA 1
ATOM 708 C C . LEU A 1 98 ? 4.042 -2.608 -0.042 1.00 93.06 98 LEU A C 1
ATOM 710 O O . LEU A 1 98 ? 3.623 -2.702 1.109 1.00 93.06 98 LEU A O 1
ATOM 714 N N . ALA A 1 99 ? 3.672 -1.614 -0.853 1.00 93.19 99 ALA A N 1
ATOM 715 C CA . ALA A 1 99 ? 2.752 -0.555 -0.446 1.00 93.19 99 ALA A CA 1
ATOM 716 C C . ALA A 1 99 ? 1.432 -1.135 0.095 1.00 93.19 99 ALA A C 1
ATOM 718 O O . ALA A 1 99 ? 1.000 -0.771 1.188 1.00 93.19 99 ALA A O 1
ATOM 719 N N . HIS A 1 100 ? 0.841 -2.115 -0.599 1.00 91.88 100 HIS A N 1
ATOM 720 C CA . HIS A 1 100 ? -0.359 -2.808 -0.123 1.00 91.88 100 HIS A CA 1
ATOM 721 C C . HIS A 1 100 ? -0.126 -3.537 1.208 1.00 91.88 100 HIS A C 1
ATOM 723 O O . HIS A 1 100 ? -0.920 -3.414 2.141 1.00 91.88 100 HIS A O 1
ATOM 729 N N . ARG A 1 101 ? 0.979 -4.285 1.311 1.00 92.06 101 ARG A N 1
ATOM 730 C CA . ARG A 1 101 ? 1.345 -5.080 2.491 1.00 92.06 101 ARG A CA 1
ATOM 731 C C . ARG A 1 101 ? 1.511 -4.223 3.742 1.00 92.06 101 ARG A C 1
ATOM 733 O O . ARG A 1 101 ? 1.103 -4.648 4.821 1.00 92.06 101 ARG A O 1
ATOM 740 N N . TYR A 1 102 ? 2.077 -3.032 3.583 1.00 92.44 102 TYR A N 1
ATOM 741 C CA . TYR A 1 102 ? 2.276 -2.063 4.656 1.00 92.44 102 TYR A CA 1
ATOM 742 C C . TYR A 1 102 ? 1.126 -1.038 4.763 1.00 92.44 102 TYR A C 1
ATOM 744 O O . TYR A 1 102 ? 1.276 -0.022 5.432 1.00 92.44 102 TYR A O 1
ATOM 752 N N . ASN A 1 103 ? -0.044 -1.327 4.169 1.00 91.50 103 ASN A N 1
ATOM 753 C CA . ASN A 1 103 ? -1.278 -0.526 4.238 1.00 91.50 103 ASN A CA 1
ATOM 754 C C . ASN A 1 103 ? -1.126 0.938 3.777 1.00 91.50 103 ASN A C 1
ATOM 756 O O . ASN A 1 103 ? -1.754 1.844 4.327 1.00 91.50 103 ASN A O 1
ATOM 760 N N . MET A 1 104 ? -0.308 1.181 2.755 1.00 89.25 104 MET A N 1
ATOM 761 C CA . MET A 1 104 ? -0.180 2.492 2.123 1.00 89.25 104 MET A CA 1
ATOM 762 C C . MET A 1 104 ? -1.279 2.701 1.074 1.00 89.25 104 MET A C 1
ATOM 764 O O . MET A 1 104 ? -1.625 1.793 0.320 1.00 89.25 104 MET A O 1
ATOM 768 N N . HIS A 1 105 ? -1.822 3.919 1.018 1.00 87.81 105 HIS A N 1
ATOM 769 C CA . HIS A 1 105 ? -2.917 4.284 0.106 1.00 87.81 105 HIS A CA 1
ATOM 770 C C . HIS A 1 105 ? -2.444 4.581 -1.326 1.00 87.81 105 HIS A C 1
ATOM 772 O O . HIS A 1 105 ? -3.234 4.505 -2.263 1.00 87.81 105 HIS A O 1
ATOM 778 N N . ALA A 1 106 ? -1.162 4.908 -1.486 1.00 92.19 106 ALA A N 1
ATOM 779 C CA . ALA A 1 106 ? -0.490 5.115 -2.761 1.00 92.19 106 ALA A CA 1
ATOM 780 C C . ALA A 1 106 ? 0.919 4.505 -2.695 1.00 92.19 106 ALA A C 1
ATOM 782 O O . ALA A 1 106 ? 1.404 4.220 -1.601 1.00 92.19 106 ALA A O 1
ATOM 783 N N . ILE A 1 107 ? 1.579 4.316 -3.838 1.00 96.50 107 ILE A N 1
ATOM 784 C CA . ILE A 1 107 ? 2.994 3.916 -3.896 1.00 96.50 107 ILE A CA 1
ATOM 785 C C . ILE A 1 107 ? 3.857 5.177 -3.704 1.00 96.50 107 ILE A C 1
ATOM 787 O O . ILE A 1 107 ? 3.922 5.978 -4.643 1.00 96.50 107 ILE A O 1
ATOM 791 N N . PRO A 1 108 ? 4.493 5.402 -2.535 1.00 96.12 108 PRO A N 1
ATOM 792 C CA . PRO A 1 108 ? 5.422 6.516 -2.354 1.00 96.12 108 PRO A CA 1
ATOM 793 C C . PRO A 1 108 ? 6.743 6.274 -3.095 1.00 96.12 108 PRO A C 1
ATOM 795 O O . PRO A 1 108 ? 7.067 5.143 -3.470 1.00 96.12 108 PRO A O 1
ATOM 798 N N . THR A 1 109 ? 7.538 7.333 -3.246 1.00 95.25 109 THR A N 1
ATOM 799 C CA . THR A 1 109 ? 8.869 7.302 -3.878 1.00 95.25 109 THR A CA 1
ATOM 800 C C . THR A 1 109 ? 9.783 6.265 -3.232 1.00 95.25 109 THR A C 1
ATOM 802 O O . THR A 1 109 ? 10.323 5.420 -3.939 1.00 95.25 109 THR A O 1
ATOM 805 N N . GLY A 1 110 ? 9.853 6.218 -1.898 1.00 94.94 110 GLY A N 1
ATOM 806 C CA . GLY A 1 110 ? 10.644 5.211 -1.181 1.00 94.94 110 GLY A CA 1
ATOM 807 C C . GLY A 1 110 ? 10.215 3.761 -1.435 1.00 94.94 110 GLY A C 1
ATOM 808 O O . GLY A 1 110 ? 11.064 2.879 -1.527 1.00 94.94 110 GLY A O 1
ATOM 809 N N . MET A 1 111 ? 8.917 3.488 -1.627 1.00 96.19 111 MET A N 1
ATOM 810 C CA . MET A 1 111 ? 8.456 2.135 -1.983 1.00 96.19 111 MET A CA 1
ATOM 811 C C . MET A 1 111 ? 8.825 1.768 -3.415 1.00 96.19 111 MET A C 1
ATOM 813 O O . MET A 1 111 ? 9.179 0.618 -3.674 1.00 96.19 111 MET A O 1
ATOM 817 N N . LEU A 1 112 ? 8.761 2.730 -4.341 1.00 97.50 112 LEU A N 1
ATOM 818 C CA . LEU A 1 112 ? 9.255 2.514 -5.695 1.00 97.50 112 LEU A CA 1
ATOM 819 C C . LEU A 1 112 ? 10.766 2.262 -5.689 1.00 97.50 112 LEU A C 1
ATOM 821 O O . LEU A 1 112 ? 11.207 1.299 -6.306 1.00 97.50 112 LEU A O 1
ATOM 825 N N . ALA A 1 113 ? 11.540 3.058 -4.949 1.00 97.06 113 ALA A N 1
ATOM 826 C CA . ALA A 1 113 ? 12.979 2.865 -4.800 1.00 97.06 113 ALA A CA 1
ATOM 827 C C . ALA A 1 113 ? 13.307 1.458 -4.271 1.00 97.06 113 ALA A C 1
ATOM 829 O O . ALA A 1 113 ? 14.138 0.765 -4.852 1.00 97.06 113 ALA A O 1
ATOM 830 N N . LEU A 1 114 ? 12.582 0.984 -3.249 1.00 96.56 114 LEU A N 1
ATOM 831 C CA . LEU A 1 114 ? 12.701 -0.389 -2.746 1.00 96.56 114 LEU A CA 1
ATOM 832 C C . LEU A 1 114 ? 12.343 -1.452 -3.787 1.00 96.56 114 LEU A C 1
ATOM 834 O O . LEU A 1 114 ? 13.002 -2.486 -3.841 1.00 96.56 114 LEU A O 1
ATOM 838 N N . GLY A 1 115 ? 11.315 -1.216 -4.603 1.00 95.25 115 GLY A N 1
ATOM 839 C CA . GLY A 1 115 ? 10.960 -2.096 -5.715 1.00 95.25 115 GLY A CA 1
ATOM 840 C C . GLY A 1 115 ? 12.053 -2.160 -6.784 1.00 95.25 115 GLY A C 1
ATOM 841 O O . GLY A 1 115 ? 12.369 -3.244 -7.262 1.00 95.25 115 GLY A O 1
ATOM 842 N N . LEU A 1 116 ? 12.664 -1.019 -7.114 1.00 96.00 116 LEU A N 1
ATOM 843 C CA . LEU A 1 116 ? 13.744 -0.904 -8.099 1.00 96.00 116 LEU A CA 1
ATOM 844 C C . LEU A 1 116 ? 15.017 -1.634 -7.669 1.00 96.00 116 LEU A C 1
ATOM 846 O O . LEU A 1 116 ? 15.691 -2.196 -8.521 1.00 96.00 116 LEU A O 1
ATOM 850 N N . VAL A 1 117 ? 15.324 -1.664 -6.369 1.00 95.19 117 VAL A N 1
ATOM 851 C CA . VAL A 1 117 ? 16.498 -2.378 -5.828 1.00 95.19 117 VAL A CA 1
ATOM 852 C C . VAL A 1 117 ? 16.163 -3.748 -5.231 1.00 95.19 117 VAL A C 1
ATOM 854 O O . VAL A 1 117 ? 17.010 -4.385 -4.601 1.00 95.19 117 VAL A O 1
ATOM 857 N N . ALA A 1 118 ? 14.916 -4.205 -5.384 1.00 92.94 118 ALA A N 1
ATOM 858 C CA . ALA A 1 118 ? 14.444 -5.458 -4.804 1.00 92.94 118 ALA A CA 1
ATOM 859 C C . ALA A 1 118 ? 15.243 -6.655 -5.324 1.00 92.94 118 ALA A C 1
ATOM 861 O O . ALA A 1 118 ? 15.626 -7.527 -4.537 1.00 92.94 118 ALA A O 1
ATOM 862 N N . ASP A 1 119 ? 15.486 -6.677 -6.632 1.00 90.88 119 ASP A N 1
ATOM 863 C CA . ASP A 1 119 ? 16.298 -7.666 -7.326 1.00 90.88 119 ASP A CA 1
ATOM 864 C C . ASP A 1 119 ? 17.716 -7.098 -7.549 1.00 90.88 119 ASP A C 1
ATOM 866 O O . ASP A 1 119 ? 17.853 -6.057 -8.205 1.00 90.88 119 ASP A O 1
ATOM 870 N N . PRO A 1 120 ? 18.766 -7.740 -6.990 1.00 90.81 120 PRO A N 1
ATOM 871 C CA . PRO A 1 120 ? 20.141 -7.257 -7.087 1.00 90.81 120 PRO A CA 1
ATOM 872 C C . PRO A 1 120 ? 20.694 -7.229 -8.519 1.00 90.81 120 PRO A C 1
ATOM 874 O O . PRO A 1 120 ? 21.664 -6.513 -8.757 1.00 90.81 120 PRO A O 1
ATOM 877 N N . ASP A 1 121 ? 20.091 -7.955 -9.465 1.00 89.94 121 ASP A N 1
ATOM 878 C CA . ASP A 1 121 ? 20.580 -8.024 -10.848 1.00 89.94 121 ASP A CA 1
ATOM 879 C C . ASP A 1 121 ? 20.076 -6.861 -11.719 1.00 89.94 121 ASP A C 1
ATOM 881 O O . ASP A 1 121 ? 20.582 -6.627 -12.823 1.00 89.94 121 ASP A O 1
ATOM 885 N N . THR A 1 122 ? 19.112 -6.081 -11.221 1.00 92.69 122 THR A N 1
ATOM 886 C CA . THR A 1 122 ? 18.565 -4.914 -11.928 1.00 92.69 122 THR A CA 1
ATOM 887 C C . THR A 1 122 ? 19.624 -3.841 -12.186 1.00 92.69 122 THR A C 1
ATOM 889 O O . THR A 1 122 ? 20.617 -3.701 -11.462 1.00 92.69 122 THR A O 1
ATOM 892 N N . ALA A 1 123 ? 19.426 -3.049 -13.243 1.00 92.88 123 ALA A N 1
ATOM 893 C CA . ALA A 1 123 ? 20.299 -1.909 -13.517 1.00 92.88 123 ALA A CA 1
ATOM 894 C C . ALA A 1 123 ? 20.264 -0.874 -12.379 1.00 92.88 123 ALA A C 1
ATOM 896 O O . ALA A 1 123 ? 21.316 -0.371 -11.993 1.00 92.88 123 ALA A O 1
ATOM 897 N N . ALA A 1 124 ? 19.089 -0.610 -11.796 1.00 94.62 124 ALA A N 1
ATOM 898 C CA . ALA A 1 124 ? 18.952 0.272 -10.637 1.00 94.62 124 ALA A CA 1
ATOM 899 C C . ALA A 1 124 ? 19.738 -0.225 -9.414 1.00 94.62 124 ALA A C 1
ATOM 901 O O . ALA A 1 124 ? 20.501 0.549 -8.834 1.00 94.62 124 ALA A O 1
ATOM 902 N N . ALA A 1 125 ? 19.597 -1.506 -9.044 1.00 94.12 125 ALA A N 1
ATOM 903 C CA . ALA A 1 125 ? 20.320 -2.067 -7.904 1.00 94.12 125 ALA A CA 1
ATOM 904 C C . ALA A 1 125 ? 21.835 -1.955 -8.087 1.00 94.12 125 ALA A C 1
ATOM 906 O O . ALA A 1 125 ? 22.513 -1.448 -7.199 1.00 94.12 125 ALA A O 1
ATOM 907 N N . ARG A 1 126 ? 22.359 -2.349 -9.254 1.00 92.69 126 ARG A N 1
ATOM 908 C CA . ARG A 1 126 ? 23.806 -2.306 -9.522 1.00 92.69 126 ARG A CA 1
ATOM 909 C C . ARG A 1 126 ? 24.358 -0.895 -9.661 1.00 92.69 126 ARG A C 1
ATOM 911 O O . ARG A 1 126 ? 25.517 -0.667 -9.332 1.00 92.69 126 ARG A O 1
ATOM 918 N N . ALA A 1 127 ? 23.551 0.056 -10.130 1.00 92.25 127 ALA A N 1
ATOM 919 C CA . ALA A 1 127 ? 23.974 1.449 -10.178 1.00 92.25 127 ALA A CA 1
ATOM 920 C C . ALA A 1 127 ? 24.146 2.046 -8.770 1.00 92.25 127 ALA A C 1
ATOM 922 O O . ALA A 1 127 ? 25.086 2.815 -8.557 1.00 92.25 127 ALA A O 1
ATOM 923 N N . LEU A 1 128 ? 23.274 1.663 -7.827 1.00 91.56 128 LEU A N 1
ATOM 924 C CA . LEU A 1 128 ? 23.287 2.136 -6.438 1.00 91.56 128 LEU A CA 1
ATOM 925 C C . LEU A 1 128 ? 24.200 1.333 -5.505 1.00 91.56 128 LEU A C 1
ATOM 927 O O . LEU A 1 128 ? 24.658 1.867 -4.501 1.00 91.56 128 LEU A O 1
ATOM 931 N N . SER A 1 129 ? 24.469 0.060 -5.795 1.00 87.19 129 SER A N 1
ATOM 932 C CA . SER A 1 129 ? 25.194 -0.844 -4.891 1.00 87.19 129 SER A CA 1
ATOM 933 C C . SER A 1 129 ? 26.711 -0.628 -4.849 1.00 87.19 129 SER A C 1
ATOM 935 O O . SER A 1 129 ? 27.425 -1.528 -4.422 1.00 87.19 129 SER A O 1
ATOM 937 N N . ASP A 1 130 ? 27.224 0.504 -5.330 1.00 80.38 130 ASP A N 1
ATOM 938 C CA . ASP A 1 130 ? 28.657 0.779 -5.488 1.00 80.38 130 ASP A CA 1
ATOM 939 C C . ASP A 1 130 ? 29.401 0.679 -4.138 1.00 80.38 130 ASP A C 1
ATOM 941 O O . ASP A 1 130 ? 29.379 1.591 -3.317 1.00 80.38 130 ASP A O 1
ATOM 945 N N . GLY A 1 131 ? 29.964 -0.500 -3.848 1.00 75.50 131 GLY A N 1
ATOM 946 C CA . GLY A 1 131 ? 30.574 -0.835 -2.555 1.00 75.50 131 GLY A CA 1
ATOM 947 C C . GLY A 1 131 ? 29.602 -1.173 -1.410 1.00 75.50 131 GLY A C 1
ATOM 948 O O . GLY A 1 131 ? 30.058 -1.511 -0.317 1.00 75.50 131 GLY A O 1
ATOM 949 N N . LEU A 1 132 ? 28.284 -1.135 -1.630 1.00 86.81 132 LEU A N 1
ATOM 950 C CA . LEU A 1 132 ? 27.275 -1.469 -0.618 1.00 86.81 132 LEU A CA 1
ATOM 951 C C . LEU A 1 132 ? 26.787 -2.913 -0.768 1.00 86.81 132 LEU A C 1
ATOM 953 O O . LEU A 1 132 ? 26.379 -3.350 -1.845 1.00 86.81 132 LEU A O 1
ATOM 957 N N . SER A 1 133 ? 26.729 -3.648 0.345 1.00 91.19 133 SER A N 1
ATOM 958 C CA . SER A 1 133 ? 25.982 -4.909 0.383 1.00 91.19 133 SER A CA 1
ATOM 959 C C . SER A 1 133 ? 24.486 -4.661 0.159 1.00 91.19 133 SER A C 1
ATOM 961 O O . SER A 1 133 ? 23.956 -3.591 0.464 1.00 91.19 133 SER A O 1
ATOM 963 N N . ARG A 1 134 ? 23.763 -5.687 -0.304 1.00 90.44 134 ARG A N 1
ATOM 964 C CA . ARG A 1 134 ? 22.306 -5.609 -0.510 1.00 90.44 134 ARG A CA 1
ATOM 965 C C . ARG A 1 134 ? 21.556 -5.137 0.739 1.00 90.44 134 ARG A C 1
ATOM 967 O O . ARG A 1 134 ? 20.600 -4.378 0.629 1.00 90.44 134 ARG A O 1
ATOM 974 N N . GLU A 1 135 ? 21.968 -5.589 1.920 1.00 90.62 135 GLU A N 1
ATOM 975 C CA . GLU A 1 135 ? 21.317 -5.205 3.176 1.00 90.62 135 GLU A CA 1
ATOM 976 C C . GLU A 1 135 ? 21.576 -3.738 3.528 1.00 90.62 135 GLU A C 1
ATOM 978 O O . GLU A 1 135 ? 20.642 -3.041 3.919 1.00 90.62 135 GLU A O 1
ATOM 983 N N . GLN A 1 136 ? 22.802 -3.248 3.313 1.00 91.44 136 GLN A N 1
ATOM 984 C CA . GLN A 1 136 ? 23.141 -1.834 3.499 1.00 91.44 136 GLN A CA 1
ATOM 985 C C . GLN A 1 136 ? 22.392 -0.940 2.510 1.00 91.44 136 GLN A C 1
ATOM 987 O O . GLN A 1 136 ? 21.853 0.084 2.918 1.00 91.44 136 GLN A O 1
ATOM 992 N N . LEU A 1 137 ? 22.289 -1.349 1.242 1.00 92.69 137 LEU A N 1
ATOM 993 C CA . LEU A 1 137 ? 21.526 -0.612 0.236 1.00 92.69 137 LEU A CA 1
ATOM 994 C C . LEU A 1 137 ? 20.041 -0.514 0.622 1.00 92.69 137 LEU A C 1
ATOM 996 O O . LEU A 1 137 ? 19.468 0.572 0.619 1.00 92.69 137 LEU A O 1
ATOM 1000 N N . LEU A 1 138 ? 19.417 -1.629 1.018 1.00 94.19 138 LEU A N 1
ATOM 1001 C CA . LEU A 1 138 ? 18.022 -1.628 1.474 1.00 94.19 138 LEU A CA 1
ATOM 1002 C C . LEU A 1 138 ? 17.824 -0.795 2.748 1.00 94.19 138 LEU A C 1
ATOM 1004 O O . LEU A 1 138 ? 16.768 -0.184 2.921 1.00 94.19 138 LEU A O 1
ATOM 1008 N N . ALA A 1 139 ? 18.801 -0.783 3.655 1.00 91.94 139 ALA A N 1
ATOM 1009 C CA . ALA A 1 139 ? 18.761 0.048 4.853 1.00 91.94 139 ALA A CA 1
ATOM 1010 C C . ALA A 1 139 ? 18.861 1.542 4.508 1.00 91.94 139 ALA A C 1
ATOM 1012 O O . ALA A 1 139 ? 18.050 2.319 5.008 1.00 91.94 139 ALA A O 1
ATOM 1013 N N . ALA A 1 140 ? 19.776 1.923 3.612 1.00 91.56 140 ALA A N 1
ATOM 1014 C CA . ALA A 1 140 ? 19.940 3.299 3.148 1.00 91.56 140 ALA A CA 1
ATOM 1015 C C . ALA A 1 140 ? 18.670 3.813 2.452 1.00 91.56 140 ALA A C 1
ATOM 1017 O O . ALA A 1 140 ? 18.142 4.856 2.818 1.00 91.56 140 ALA A O 1
ATOM 1018 N N . VAL A 1 141 ? 18.084 3.031 1.536 1.00 93.81 141 VAL A N 1
ATOM 1019 C CA . VAL A 1 141 ? 16.827 3.416 0.868 1.00 93.81 141 VAL A CA 1
ATOM 1020 C C . VAL A 1 141 ? 15.676 3.586 1.871 1.00 93.81 141 VAL A C 1
ATOM 1022 O O . VAL A 1 141 ? 14.882 4.518 1.745 1.00 93.81 141 VAL A O 1
ATOM 1025 N N . GLN A 1 142 ? 15.573 2.721 2.886 1.00 94.38 142 GLN A N 1
ATOM 1026 C CA . GLN A 1 142 ? 14.546 2.863 3.926 1.00 94.38 142 GLN A CA 1
ATOM 1027 C C . GLN A 1 142 ? 14.745 4.111 4.788 1.00 94.38 142 GLN A C 1
ATOM 1029 O O . GLN A 1 142 ? 13.778 4.816 5.068 1.00 94.38 142 GLN A O 1
ATOM 1034 N N . ALA A 1 143 ? 15.981 4.369 5.213 1.00 91.94 143 ALA A N 1
ATOM 1035 C CA . ALA A 1 143 ? 16.302 5.483 6.094 1.00 91.94 143 ALA A CA 1
ATOM 1036 C C . ALA A 1 143 ? 16.198 6.832 5.372 1.00 91.94 143 ALA A C 1
ATOM 1038 O O . ALA A 1 143 ? 15.573 7.750 5.896 1.00 91.94 143 ALA A O 1
ATOM 1039 N N . ASP A 1 144 ? 16.764 6.928 4.169 1.00 91.69 144 ASP A N 1
ATOM 1040 C CA . ASP A 1 144 ? 17.000 8.208 3.503 1.00 91.69 144 ASP A CA 1
ATOM 1041 C C . ASP A 1 144 ? 15.942 8.547 2.441 1.00 91.69 144 ASP A C 1
ATOM 1043 O O . ASP A 1 144 ? 15.668 9.721 2.222 1.00 91.69 144 ASP A O 1
ATOM 1047 N N . VAL A 1 145 ? 15.291 7.562 1.806 1.00 92.06 145 VAL A N 1
ATOM 1048 C CA . VAL A 1 145 ? 14.239 7.832 0.796 1.00 92.06 145 VAL A CA 1
ATOM 1049 C C . VAL A 1 145 ? 12.846 7.581 1.353 1.00 92.06 145 VAL A C 1
ATOM 1051 O O . VAL A 1 145 ? 11.944 8.397 1.187 1.00 92.06 145 VAL A O 1
ATOM 1054 N N . LEU A 1 146 ? 12.636 6.429 1.995 1.00 92.38 146 LEU A N 1
ATOM 1055 C CA . LEU A 1 146 ? 11.324 6.090 2.543 1.00 92.38 146 LEU A CA 1
ATOM 1056 C C . LEU A 1 146 ? 11.039 6.819 3.866 1.00 92.38 146 LEU A C 1
ATOM 1058 O O . LEU A 1 146 ? 9.874 7.030 4.200 1.00 92.38 146 LEU A O 1
ATOM 1062 N N . GLY A 1 147 ? 12.079 7.171 4.625 1.00 88.88 147 GLY A N 1
ATOM 1063 C CA . GLY A 1 147 ? 11.974 7.830 5.929 1.00 88.88 147 GLY A CA 1
ATOM 1064 C C . GLY A 1 147 ? 11.416 6.942 7.049 1.00 88.88 147 GLY A C 1
ATOM 1065 O O . GLY A 1 147 ? 11.212 7.419 8.164 1.00 88.88 147 GLY A O 1
ATOM 1066 N N . VAL A 1 148 ? 11.152 5.657 6.778 1.00 88.31 148 VAL A N 1
ATOM 1067 C CA . VAL A 1 148 ? 10.689 4.674 7.767 1.00 88.31 148 VAL A CA 1
ATOM 1068 C C . VAL A 1 148 ? 11.311 3.302 7.525 1.00 88.31 148 VAL A C 1
ATOM 1070 O O . VAL A 1 148 ? 11.467 2.850 6.390 1.00 88.31 148 VAL A O 1
ATOM 1073 N N . THR A 1 149 ? 11.598 2.593 8.615 1.00 91.12 149 THR A N 1
ATOM 1074 C CA . THR A 1 149 ? 12.100 1.216 8.566 1.00 91.12 149 THR A CA 1
ATOM 1075 C C . THR A 1 149 ? 10.942 0.225 8.540 1.00 91.12 149 THR A C 1
ATOM 1077 O O . THR A 1 149 ? 10.107 0.187 9.445 1.00 91.12 149 THR A O 1
ATOM 1080 N N . LEU A 1 150 ? 10.910 -0.628 7.520 1.00 92.00 150 LEU A N 1
ATOM 1081 C CA . LEU A 1 150 ? 9.889 -1.649 7.340 1.00 92.00 150 LEU A CA 1
ATOM 1082 C C . LEU A 1 150 ? 10.324 -2.959 7.999 1.00 92.00 150 LEU A C 1
ATOM 1084 O O . LEU A 1 150 ? 11.235 -3.657 7.543 1.00 92.00 150 LEU A O 1
ATOM 1088 N N . SER A 1 151 ? 9.630 -3.351 9.065 1.00 90.56 151 SER A N 1
ATOM 1089 C CA . SER A 1 151 ? 9.894 -4.631 9.721 1.00 90.56 151 SER A CA 1
ATOM 1090 C C . SER A 1 151 ? 9.643 -5.800 8.761 1.00 90.56 151 SER A C 1
ATOM 1092 O O . SER A 1 151 ? 8.580 -5.904 8.146 1.00 90.56 151 SER A O 1
ATOM 1094 N N . GLY A 1 152 ? 10.619 -6.703 8.645 1.00 88.25 152 GLY A N 1
ATOM 1095 C CA . GLY A 1 152 ? 10.494 -7.924 7.842 1.00 88.25 152 GLY A CA 1
ATOM 1096 C C . GLY A 1 152 ? 10.664 -7.746 6.329 1.00 88.25 152 GLY A C 1
ATOM 1097 O O . GLY A 1 152 ? 10.426 -8.709 5.599 1.00 88.25 152 GLY A O 1
ATOM 1098 N N . LEU A 1 153 ? 11.119 -6.582 5.852 1.00 91.19 153 LEU A N 1
ATOM 1099 C CA . LEU A 1 153 ? 11.266 -6.290 4.421 1.00 91.19 153 LEU A CA 1
ATOM 1100 C C . LEU A 1 153 ? 12.062 -7.361 3.661 1.00 91.19 153 LEU A C 1
ATOM 1102 O O . LEU A 1 153 ? 11.594 -7.882 2.652 1.00 91.19 153 LEU A O 1
ATOM 1106 N N . SER A 1 154 ? 13.225 -7.772 4.176 1.00 87.19 154 SER A N 1
ATOM 1107 C CA . SER A 1 154 ? 14.084 -8.768 3.518 1.00 87.19 154 SER A CA 1
ATOM 1108 C C . SER A 1 154 ? 13.427 -10.146 3.376 1.00 87.19 154 SER A C 1
ATOM 1110 O O . SER A 1 154 ? 13.874 -10.956 2.566 1.00 87.19 154 SER A O 1
ATOM 1112 N N . ARG A 1 155 ? 12.394 -10.445 4.175 1.00 86.31 155 ARG A N 1
ATOM 1113 C CA . ARG A 1 155 ? 11.584 -11.666 4.049 1.00 86.31 155 ARG A CA 1
ATOM 1114 C C . ARG A 1 155 ? 10.514 -11.500 2.975 1.00 86.31 155 ARG A C 1
ATOM 1116 O O . ARG A 1 155 ? 10.315 -12.419 2.190 1.00 86.31 155 ARG A O 1
ATOM 1123 N N . GLU A 1 156 ? 9.860 -10.342 2.928 1.00 88.62 156 GLU A N 1
ATOM 1124 C CA . GLU A 1 156 ? 8.852 -10.034 1.906 1.00 88.62 156 GLU A CA 1
ATOM 1125 C C . GLU A 1 156 ? 9.481 -9.956 0.502 1.00 88.62 156 GLU A C 1
ATOM 1127 O O . GLU A 1 156 ? 8.896 -10.468 -0.448 1.00 88.62 156 GLU A O 1
ATOM 1132 N N . LEU A 1 157 ? 10.706 -9.427 0.379 1.00 86.81 157 LEU A N 1
ATOM 1133 C CA . LEU A 1 157 ? 11.476 -9.400 -0.875 1.00 86.81 157 LEU A CA 1
ATOM 1134 C C . LEU A 1 157 ? 12.011 -10.776 -1.303 1.00 86.81 157 LEU A C 1
ATOM 1136 O O . LEU A 1 157 ? 12.168 -11.030 -2.492 1.00 86.81 157 LEU A O 1
ATOM 1140 N N . ARG A 1 158 ? 12.306 -11.670 -0.347 1.00 78.94 158 ARG A N 1
ATOM 1141 C CA . ARG A 1 158 ? 12.755 -13.050 -0.626 1.00 78.94 158 ARG A CA 1
ATOM 1142 C C . ARG A 1 158 ? 11.621 -13.992 -0.998 1.00 78.94 158 ARG A C 1
ATOM 1144 O O . ARG A 1 158 ? 11.891 -15.089 -1.480 1.00 78.94 158 ARG A O 1
ATOM 1151 N N . ARG A 1 159 ? 10.372 -13.611 -0.730 1.00 65.75 159 ARG A N 1
ATOM 1152 C CA . ARG A 1 159 ? 9.215 -14.425 -1.085 1.00 65.75 159 ARG A CA 1
ATOM 1153 C C . ARG A 1 159 ? 9.223 -14.572 -2.611 1.00 65.75 159 ARG A C 1
ATOM 1155 O O . ARG A 1 159 ? 9.116 -13.545 -3.280 1.00 65.75 159 ARG A O 1
ATOM 1162 N N . PRO A 1 160 ? 9.393 -15.793 -3.163 1.00 53.47 160 PRO A N 1
ATOM 1163 C CA . PRO A 1 160 ? 9.464 -15.970 -4.606 1.00 53.47 160 PRO A CA 1
ATOM 1164 C C . PRO A 1 160 ? 8.263 -15.296 -5.259 1.00 53.47 160 PRO A C 1
ATOM 1166 O O . PRO A 1 160 ? 7.146 -15.413 -4.742 1.00 53.47 160 PRO A O 1
ATOM 1169 N N . GLN A 1 161 ? 8.476 -14.633 -6.398 1.00 50.19 161 GLN A N 1
ATOM 1170 C CA . GLN A 1 161 ? 7.401 -14.276 -7.324 1.00 50.19 161 GLN A CA 1
ATOM 1171 C C . GLN A 1 161 ? 6.814 -15.565 -7.932 1.00 50.19 161 GLN A C 1
ATOM 1173 O O . GLN A 1 161 ? 6.863 -15.795 -9.132 1.00 50.19 161 GLN A O 1
ATOM 1178 N N . ALA A 1 162 ? 6.288 -16.463 -7.102 1.00 39.78 162 ALA A N 1
ATOM 1179 C CA . ALA A 1 162 ? 5.527 -17.617 -7.539 1.00 39.78 162 ALA A CA 1
ATOM 1180 C C . ALA A 1 162 ? 4.088 -17.155 -7.784 1.00 39.78 162 ALA A C 1
ATOM 1182 O O . ALA A 1 162 ? 3.227 -17.256 -6.916 1.00 39.78 162 ALA A O 1
ATOM 1183 N N . GLU A 1 163 ? 3.876 -16.514 -8.927 1.00 34.88 163 GLU A N 1
ATOM 1184 C CA . GLU A 1 163 ? 3.305 -17.216 -10.074 1.00 34.88 163 GLU A CA 1
ATOM 1185 C C . GLU A 1 163 ? 3.573 -16.333 -11.312 1.00 34.88 163 GLU A C 1
ATOM 1187 O O . GLU A 1 163 ? 3.126 -15.182 -11.329 1.00 34.88 163 GLU A O 1
ATOM 1192 N N . PRO A 1 164 ? 4.276 -16.803 -12.362 1.00 35.06 164 PRO A N 1
ATOM 1193 C CA . PRO A 1 164 ? 4.110 -16.181 -13.675 1.00 35.06 164 PRO A CA 1
ATOM 1194 C C . PRO A 1 164 ? 2.606 -16.173 -13.992 1.00 35.06 164 PRO A C 1
ATOM 1196 O O . PRO A 1 164 ? 1.913 -17.103 -13.569 1.00 35.06 164 PRO A O 1
ATOM 1199 N N . PRO A 1 165 ? 2.046 -15.200 -14.734 1.00 41.56 165 PRO A N 1
ATOM 1200 C CA . PRO A 1 165 ? 0.726 -15.407 -15.300 1.00 41.56 165 PRO A CA 1
ATOM 1201 C C . PRO A 1 165 ? 0.865 -16.638 -16.188 1.00 41.56 165 PRO A C 1
ATOM 1203 O O . PRO A 1 165 ? 1.423 -16.557 -17.283 1.00 41.56 165 PRO A O 1
ATOM 1206 N N . ARG A 1 166 ? 0.445 -17.810 -15.689 1.00 35.72 166 ARG A N 1
ATOM 1207 C CA . ARG A 1 166 ? 0.295 -19.000 -16.515 1.00 35.72 166 ARG A CA 1
ATOM 1208 C C . ARG A 1 166 ? -0.442 -18.499 -17.738 1.00 35.72 166 ARG A C 1
ATOM 1210 O O . ARG A 1 166 ? -1.537 -17.946 -17.591 1.00 35.72 166 ARG A O 1
ATOM 1217 N N . ALA A 1 167 ? 0.187 -18.634 -18.910 1.00 40.25 167 ALA A N 1
ATOM 1218 C CA . ALA A 1 167 ? -0.510 -18.523 -20.176 1.00 40.25 167 ALA A CA 1
ATOM 1219 C C . ALA A 1 167 ? -1.832 -19.236 -19.949 1.00 40.25 167 ALA A C 1
ATOM 1221 O O . ALA A 1 167 ? -1.813 -20.389 -19.506 1.00 40.25 167 ALA A O 1
ATOM 1222 N N . ALA A 1 168 ? -2.934 -18.493 -20.062 1.00 42.78 168 ALA A N 1
ATOM 1223 C CA . ALA A 1 168 ? -4.240 -19.026 -19.762 1.00 42.78 168 ALA A CA 1
ATOM 1224 C C . ALA A 1 168 ? -4.384 -20.268 -20.635 1.00 42.78 168 ALA A C 1
ATOM 1226 O O . ALA A 1 168 ? -4.622 -20.166 -21.836 1.00 42.78 168 ALA A O 1
ATOM 1227 N N . VAL A 1 169 ? -4.196 -21.447 -20.034 1.00 43.19 169 VAL A N 1
ATOM 1228 C CA . VAL A 1 169 ? -4.778 -22.666 -20.562 1.00 43.19 169 VAL A CA 1
ATOM 1229 C C . VAL A 1 169 ? -6.223 -22.249 -20.783 1.00 43.19 169 VAL A C 1
ATOM 1231 O O . VAL A 1 169 ? -6.792 -21.664 -19.852 1.00 43.19 169 VAL A O 1
ATOM 1234 N N . PRO A 1 170 ? -6.796 -22.401 -21.987 1.00 39.16 170 PRO A N 1
ATOM 1235 C CA . PRO A 1 170 ? -8.209 -22.159 -22.165 1.00 39.16 170 PRO A CA 1
ATOM 1236 C C . PRO A 1 170 ? -8.905 -23.158 -21.248 1.00 39.16 170 PRO A C 1
ATOM 1238 O O . PRO A 1 170 ? -9.103 -24.321 -21.583 1.00 39.16 170 PRO A O 1
ATOM 1241 N N . VAL A 1 171 ? -9.166 -22.711 -20.021 1.00 46.97 171 VAL A N 1
ATOM 1242 C CA . VAL A 1 171 ? -9.964 -23.418 -19.047 1.00 46.97 171 VAL A CA 1
ATOM 1243 C C . VAL A 1 171 ? -11.310 -23.493 -19.743 1.00 46.97 171 VAL A C 1
ATOM 1245 O O . VAL A 1 171 ? -11.835 -22.431 -20.103 1.00 46.97 171 VAL A O 1
ATOM 1248 N N . PRO A 1 172 ? -11.847 -24.696 -20.009 1.00 45.56 172 PRO A N 1
ATOM 1249 C CA . PRO A 1 172 ? -13.196 -24.802 -20.528 1.00 45.56 172 PRO A CA 1
ATOM 1250 C C . PRO A 1 172 ? -14.062 -24.007 -19.566 1.00 45.56 172 PRO A C 1
ATOM 1252 O O . PRO A 1 172 ? -14.070 -24.307 -18.375 1.00 45.56 172 PRO A O 1
ATOM 1255 N N . VAL A 1 173 ? -14.645 -22.916 -20.068 1.00 41.31 173 VAL A N 1
ATOM 1256 C CA . VAL A 1 173 ? -15.340 -21.906 -19.272 1.00 41.31 173 VAL A CA 1
ATOM 1257 C C . VAL A 1 173 ? -16.297 -22.641 -18.338 1.00 41.31 173 VAL A C 1
ATOM 1259 O O . VAL A 1 173 ? -17.299 -23.171 -18.820 1.00 41.31 173 VAL A O 1
ATOM 1262 N N . PRO A 1 174 ? -16.032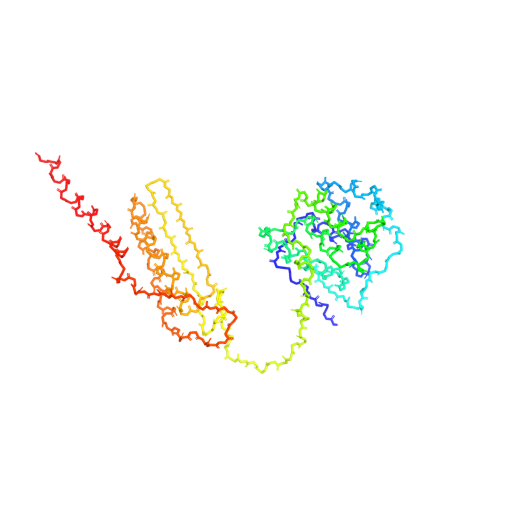 -22.701 -17.018 1.00 47.53 174 PRO A N 1
ATOM 1263 C CA . PRO A 1 174 ? -17.018 -23.216 -16.101 1.00 47.53 174 PRO A CA 1
ATOM 1264 C C . PRO A 1 174 ? -18.051 -22.105 -16.014 1.00 47.53 174 PRO A C 1
ATOM 1266 O O . PRO A 1 174 ? -17.803 -21.018 -15.483 1.00 47.53 174 PRO A O 1
ATOM 1269 N N . THR A 1 175 ? -19.199 -22.344 -16.623 1.00 45.94 175 THR A N 1
ATOM 1270 C CA . THR A 1 175 ? -20.399 -21.548 -16.416 1.00 45.94 175 THR A CA 1
ATOM 1271 C C . THR A 1 175 ? -20.637 -21.447 -14.901 1.00 45.94 175 THR A C 1
ATOM 1273 O O . THR A 1 175 ? -20.954 -22.449 -14.269 1.00 45.94 175 THR A O 1
ATOM 1276 N N . ALA A 1 176 ? -20.440 -20.236 -14.354 1.00 50.09 176 ALA A N 1
ATOM 1277 C CA . ALA A 1 176 ? -20.397 -19.813 -12.939 1.00 50.09 176 ALA A CA 1
ATOM 1278 C C . ALA A 1 176 ? -18.988 -19.732 -12.297 1.00 50.09 176 ALA A C 1
ATOM 1280 O O . ALA A 1 176 ? -18.415 -20.709 -11.823 1.00 50.09 176 ALA A O 1
ATOM 1281 N N . ARG A 1 177 ? -18.455 -18.501 -12.191 1.00 55.47 177 ARG A N 1
ATOM 1282 C CA . ARG A 1 177 ? -17.253 -18.170 -11.399 1.00 55.47 177 ARG A CA 1
ATOM 1283 C C . ARG A 1 177 ? -17.461 -18.589 -9.936 1.00 55.47 177 ARG A C 1
ATOM 1285 O O . ARG A 1 177 ? -18.251 -17.965 -9.226 1.00 55.47 177 ARG A O 1
ATOM 1292 N N . ALA A 1 178 ? -16.739 -19.607 -9.469 1.00 66.62 178 ALA A N 1
ATOM 1293 C CA . ALA A 1 178 ? -16.722 -19.971 -8.055 1.00 66.62 178 ALA A CA 1
ATOM 1294 C C . ALA A 1 178 ? -16.244 -18.769 -7.217 1.00 66.62 178 ALA A C 1
ATOM 1296 O O . ALA A 1 178 ? -15.164 -18.227 -7.443 1.00 66.62 178 ALA A O 1
ATOM 1297 N N . THR A 1 179 ? -17.077 -18.315 -6.280 1.00 82.50 179 THR A N 1
ATOM 1298 C CA . THR A 1 179 ? -16.755 -17.201 -5.378 1.00 82.50 179 THR A CA 1
ATOM 1299 C C . THR A 1 179 ? -16.150 -17.771 -4.096 1.00 82.50 179 THR A C 1
ATOM 1301 O O . THR A 1 179 ? -16.751 -18.643 -3.470 1.00 82.50 179 THR A O 1
ATOM 1304 N N . TYR A 1 180 ? -14.982 -17.269 -3.691 1.00 88.06 180 TYR A N 1
ATOM 1305 C CA . TYR A 1 180 ? -14.226 -17.756 -2.530 1.00 88.06 180 TYR A CA 1
ATOM 1306 C C . TYR A 1 180 ? -14.349 -16.809 -1.338 1.00 88.06 180 TYR A C 1
ATOM 1308 O O . TYR A 1 180 ? -14.436 -15.598 -1.509 1.00 88.06 180 TYR A O 1
ATOM 1316 N N . CYS A 1 181 ? -14.339 -17.337 -0.116 1.00 89.81 181 CYS A N 1
ATOM 1317 C CA . CYS A 1 181 ? -14.399 -16.530 1.096 1.00 89.81 181 CYS A CA 1
ATOM 1318 C C . CYS A 1 181 ? -13.112 -15.722 1.290 1.00 89.81 181 CYS A C 1
ATOM 1320 O O . CYS A 1 181 ? -12.029 -16.295 1.354 1.00 89.81 181 CYS A O 1
ATOM 1322 N N . ARG A 1 182 ? -13.236 -14.411 1.524 1.00 89.38 182 ARG A N 1
ATOM 1323 C CA . ARG A 1 182 ? -12.098 -13.522 1.817 1.00 89.38 182 ARG A CA 1
ATOM 1324 C C . ARG A 1 182 ? -11.324 -13.923 3.081 1.00 89.38 182 ARG A C 1
ATOM 1326 O O . ARG A 1 182 ? -10.148 -13.612 3.196 1.00 89.38 182 ARG A O 1
ATOM 1333 N N . HIS A 1 183 ? -11.983 -14.577 4.040 1.00 88.75 183 HIS A N 1
ATOM 1334 C CA . HIS A 1 183 ? -11.375 -14.908 5.329 1.00 88.75 183 HIS A CA 1
ATOM 1335 C C . HIS A 1 183 ? -10.629 -16.249 5.331 1.00 88.75 183 HIS A C 1
ATOM 1337 O O . HIS A 1 183 ? -9.488 -16.305 5.768 1.00 88.75 183 HIS A O 1
ATOM 1343 N N . CYS A 1 184 ? -11.266 -17.326 4.860 1.00 88.25 184 CYS A N 1
ATOM 1344 C CA . CYS A 1 184 ? -10.692 -18.678 4.910 1.00 88.25 184 CYS A CA 1
ATOM 1345 C C . CYS A 1 184 ? -10.391 -19.288 3.532 1.00 88.25 184 CYS A C 1
ATOM 1347 O O . CYS A 1 184 ? -9.876 -20.399 3.456 1.00 88.25 184 CYS A O 1
ATOM 1349 N N . GLY A 1 185 ? -10.749 -18.610 2.439 1.00 87.81 185 GLY A N 1
ATOM 1350 C CA . GLY A 1 185 ? -10.600 -19.127 1.076 1.00 87.81 185 GLY A CA 1
ATOM 1351 C C . GLY A 1 185 ? -11.662 -20.146 0.651 1.00 87.81 185 GLY A C 1
ATOM 1352 O O . GLY A 1 185 ? -11.672 -20.545 -0.505 1.00 87.81 185 GLY A O 1
ATOM 1353 N N . ALA A 1 186 ? -12.584 -20.555 1.531 1.00 88.19 186 ALA A N 1
ATOM 1354 C CA . ALA A 1 186 ? -13.549 -21.605 1.209 1.00 88.19 186 ALA A CA 1
ATOM 1355 C C . ALA A 1 186 ? -14.659 -21.181 0.231 1.00 88.19 186 ALA A C 1
ATOM 1357 O O . ALA A 1 186 ? -15.056 -20.017 0.184 1.00 88.19 186 ALA A O 1
ATOM 1358 N N . THR A 1 187 ? -15.202 -22.157 -0.494 1.00 88.50 187 THR A N 1
ATOM 1359 C CA . THR A 1 187 ? -16.352 -22.043 -1.406 1.00 88.50 187 THR A CA 1
ATOM 1360 C C . THR A 1 187 ? -17.446 -23.021 -0.940 1.00 88.50 187 THR A C 1
ATOM 1362 O O . THR A 1 187 ? -17.097 -24.026 -0.310 1.00 88.50 187 THR A O 1
ATOM 1365 N N . PRO A 1 188 ? -18.745 -22.761 -1.175 1.00 89.25 188 PRO A N 1
ATOM 1366 C CA . PRO A 1 188 ? -19.329 -21.572 -1.806 1.00 89.25 188 PRO A CA 1
ATOM 1367 C C . PRO A 1 188 ? -19.287 -20.330 -0.900 1.00 89.25 188 PRO A C 1
ATOM 1369 O O . PRO A 1 188 ? -19.419 -20.427 0.323 1.00 89.25 188 PRO A O 1
ATOM 1372 N N . ALA A 1 189 ? -19.119 -19.145 -1.497 1.00 88.88 189 ALA A N 1
ATOM 1373 C CA . ALA A 1 189 ? -19.165 -17.861 -0.797 1.00 88.88 189 ALA A CA 1
ATOM 1374 C C . ALA A 1 189 ? -20.142 -16.873 -1.449 1.00 88.88 189 ALA A C 1
ATOM 1376 O O . ALA A 1 189 ? -20.334 -16.872 -2.662 1.00 88.88 189 ALA A O 1
ATOM 1377 N N . ALA A 1 190 ? -20.741 -15.999 -0.638 1.00 88.56 190 ALA A N 1
ATOM 1378 C CA . ALA A 1 190 ? -21.659 -14.958 -1.092 1.00 88.56 190 ALA A CA 1
ATOM 1379 C C . ALA A 1 190 ? -21.023 -13.570 -0.962 1.00 88.56 190 ALA A C 1
ATOM 1381 O O . ALA A 1 190 ? -20.462 -13.227 0.081 1.00 88.56 190 ALA A O 1
ATOM 1382 N N . ALA A 1 191 ? -21.168 -12.745 -2.002 1.00 89.56 191 ALA A N 1
ATOM 1383 C CA . ALA A 1 191 ? -20.818 -11.327 -1.974 1.00 89.56 191 ALA A CA 1
ATOM 1384 C C . ALA A 1 191 ? -21.865 -10.538 -1.169 1.00 89.56 191 ALA A C 1
ATOM 1386 O O . ALA A 1 191 ? -22.884 -10.085 -1.702 1.00 89.56 191 ALA A O 1
ATOM 1387 N N . VAL A 1 192 ? -21.626 -10.431 0.137 1.00 88.00 192 VAL A N 1
ATOM 1388 C CA . VAL A 1 192 ? -22.458 -9.700 1.097 1.00 88.00 192 VAL A CA 1
ATOM 1389 C C . VAL A 1 192 ? -21.582 -8.847 2.001 1.00 88.00 192 VAL A C 1
ATOM 1391 O O . VAL A 1 192 ? -20.479 -9.253 2.358 1.00 88.00 192 VAL A O 1
ATOM 1394 N N . ASP A 1 193 ? -22.102 -7.698 2.417 1.00 91.19 193 ASP A N 1
ATOM 1395 C CA . ASP A 1 193 ? -21.445 -6.843 3.400 1.00 91.19 193 ASP A CA 1
ATOM 1396 C C . ASP A 1 193 ? -22.188 -6.917 4.723 1.00 91.19 193 ASP A C 1
ATOM 1398 O O . ASP A 1 193 ? -23.410 -6.745 4.764 1.00 91.19 193 ASP A O 1
ATOM 1402 N N . ILE A 1 194 ? -21.437 -7.113 5.800 1.00 91.12 194 ILE A N 1
ATOM 1403 C CA . ILE A 1 194 ? -21.974 -7.135 7.157 1.00 91.12 194 ILE A CA 1
ATOM 1404 C C . ILE A 1 194 ? -21.666 -5.785 7.795 1.00 91.12 194 ILE A C 1
ATOM 1406 O O . ILE A 1 194 ? -20.534 -5.301 7.742 1.00 91.12 194 ILE A O 1
ATOM 1410 N N . ARG A 1 195 ? -22.681 -5.147 8.370 1.00 90.75 195 ARG A N 1
ATOM 1411 C CA . ARG A 1 195 ? -22.579 -3.804 8.951 1.00 90.75 195 ARG A CA 1
ATOM 1412 C C . ARG A 1 195 ? -22.767 -3.860 10.462 1.00 90.75 195 ARG A C 1
ATOM 1414 O O . ARG A 1 195 ? -23.389 -4.778 10.987 1.00 90.75 195 ARG A O 1
ATOM 1421 N N . SER A 1 196 ? -22.204 -2.895 11.170 1.00 90.94 196 SER A N 1
ATOM 1422 C CA . SER A 1 196 ? -22.427 -2.684 12.594 1.00 90.94 196 SER A CA 1
ATOM 1423 C C . SER A 1 196 ? -22.584 -1.198 12.858 1.00 90.94 196 SER A C 1
ATOM 1425 O O . SER A 1 196 ? -21.818 -0.392 12.324 1.00 90.94 196 SER A O 1
ATOM 1427 N N . HIS A 1 197 ? -23.580 -0.852 13.665 1.00 88.75 197 HIS A N 1
ATOM 1428 C CA . HIS A 1 197 ? -23.849 0.517 14.073 1.00 88.75 197 HIS A CA 1
ATOM 1429 C C . HIS A 1 197 ? -23.551 0.676 15.562 1.00 88.75 197 HIS A C 1
ATOM 1431 O O . HIS A 1 197 ? -24.083 -0.050 16.400 1.00 88.75 197 HIS A O 1
ATOM 1437 N N . ARG A 1 198 ? -22.689 1.636 15.892 1.00 88.44 198 ARG A N 1
ATOM 1438 C CA . ARG A 1 198 ? -22.378 2.029 17.266 1.00 88.44 198 ARG A CA 1
ATOM 1439 C C . ARG A 1 198 ? -22.828 3.470 17.431 1.00 88.44 198 ARG A C 1
ATOM 1441 O O . ARG A 1 198 ? -22.181 4.370 16.909 1.00 88.44 198 ARG A O 1
ATOM 1448 N N . GLY A 1 199 ? -23.947 3.662 18.109 1.00 76.31 199 GLY A N 1
ATOM 1449 C CA . GLY A 1 199 ? -24.528 4.968 18.369 1.00 76.31 199 GLY A CA 1
ATOM 1450 C C . GLY A 1 199 ? -24.555 5.215 19.865 1.00 76.31 199 GLY A C 1
ATOM 1451 O O . GLY A 1 199 ? -25.568 4.942 20.509 1.00 76.31 199 GLY A O 1
ATOM 1452 N N . LEU A 1 200 ? -23.442 5.714 20.403 1.00 73.19 200 LEU A N 1
ATOM 1453 C CA . LEU A 1 200 ? -23.438 6.330 21.727 1.00 73.19 200 LEU A CA 1
ATOM 1454 C C . LEU A 1 200 ? -24.032 7.740 21.604 1.00 73.19 200 LEU A C 1
ATOM 1456 O O . LEU A 1 200 ? -23.934 8.344 20.539 1.00 73.19 200 LEU A O 1
ATOM 1460 N N . LEU A 1 201 ? -24.616 8.267 22.683 1.00 67.25 201 LEU A N 1
ATOM 1461 C CA . LEU A 1 201 ? -25.400 9.514 22.694 1.00 67.25 201 LEU A CA 1
ATOM 1462 C C . LEU A 1 201 ? -24.750 10.694 21.933 1.00 67.25 201 LEU A C 1
ATOM 1464 O O . LEU A 1 201 ? -25.461 11.469 21.304 1.00 67.25 201 LEU A O 1
ATOM 1468 N N . LEU A 1 202 ? -23.413 10.789 21.938 1.00 70.44 202 LEU A N 1
ATOM 1469 C CA . LEU A 1 202 ? -22.633 11.825 21.242 1.00 70.44 202 LEU A CA 1
ATOM 1470 C C . LEU A 1 202 ? -21.671 11.286 20.163 1.00 70.44 202 LEU A C 1
ATOM 1472 O O . LEU A 1 202 ? -20.997 12.072 19.504 1.00 70.44 202 LEU A O 1
ATOM 1476 N N . TRP A 1 203 ? -21.572 9.965 19.973 1.00 75.88 203 TRP A N 1
ATOM 1477 C CA . TRP A 1 203 ? -20.601 9.352 19.057 1.00 75.88 203 TRP A CA 1
ATOM 1478 C C . TRP A 1 203 ? -21.260 8.295 18.174 1.00 75.88 203 TRP A C 1
ATOM 1480 O O . TRP A 1 203 ? -21.721 7.257 18.656 1.00 75.88 203 TRP A O 1
ATOM 1490 N N . MET A 1 204 ? -21.226 8.523 16.860 1.00 81.38 204 MET A N 1
ATOM 1491 C CA . MET A 1 204 ? -21.711 7.582 15.852 1.00 81.38 204 MET A CA 1
ATOM 1492 C C . MET A 1 204 ? -20.550 6.958 15.080 1.00 81.38 204 MET A C 1
ATOM 1494 O O . MET A 1 204 ? -19.716 7.655 14.509 1.00 81.38 204 MET A O 1
ATOM 1498 N N . GLN A 1 205 ? -20.499 5.629 15.040 1.00 85.19 205 GLN A N 1
ATOM 1499 C CA . GLN A 1 205 ? -19.527 4.881 14.252 1.00 85.19 205 GLN A CA 1
ATOM 1500 C C . GLN A 1 205 ? -20.231 3.794 13.435 1.00 85.19 205 GLN A C 1
ATOM 1502 O O . GLN A 1 205 ? -20.864 2.883 13.975 1.00 85.19 205 GLN A O 1
ATOM 1507 N N . PHE A 1 206 ? -20.051 3.863 12.118 1.00 87.50 206 PHE A N 1
ATOM 1508 C CA . PHE A 1 206 ? -20.496 2.849 11.169 1.00 87.50 206 PHE A CA 1
ATOM 1509 C C . PHE A 1 206 ? -19.320 1.948 10.810 1.00 87.50 206 PHE A C 1
ATOM 1511 O O . PHE A 1 206 ? -18.336 2.394 10.224 1.00 87.50 206 PHE A O 1
ATOM 1518 N N . VAL A 1 207 ? -19.418 0.667 11.148 1.00 87.94 207 VAL A N 1
ATOM 1519 C CA . VAL A 1 207 ? -18.398 -0.326 10.804 1.00 87.94 207 VAL A CA 1
ATOM 1520 C C . VAL A 1 207 ? -18.956 -1.236 9.722 1.00 87.94 207 VAL A C 1
ATOM 1522 O O . VAL A 1 207 ? -20.026 -1.821 9.879 1.00 87.94 207 VAL A O 1
ATOM 1525 N N . ARG A 1 208 ? -18.226 -1.390 8.619 1.00 89.19 208 ARG A N 1
ATOM 1526 C CA . ARG A 1 208 ? -18.595 -2.280 7.513 1.00 89.19 208 ARG A CA 1
ATOM 1527 C C . ARG A 1 208 ? -17.500 -3.312 7.312 1.00 89.19 208 ARG A C 1
ATOM 1529 O O . ARG A 1 208 ? -16.336 -2.953 7.178 1.00 89.19 208 ARG A O 1
ATOM 1536 N N . MET A 1 209 ? -17.885 -4.580 7.248 1.00 88.75 209 MET A N 1
ATOM 1537 C CA . MET A 1 209 ? -16.995 -5.672 6.890 1.00 88.75 209 MET A CA 1
ATOM 1538 C C . MET A 1 209 ? -17.396 -6.220 5.514 1.00 88.75 209 MET A C 1
ATOM 1540 O O . MET A 1 209 ? -18.441 -6.872 5.401 1.00 88.75 209 MET A O 1
ATOM 1544 N N . PRO A 1 210 ? -16.615 -5.923 4.460 1.00 90.62 210 PRO A N 1
ATOM 1545 C CA . PRO A 1 210 ? -16.946 -6.349 3.111 1.00 90.62 210 PRO A CA 1
ATOM 1546 C C . PRO A 1 210 ? -16.667 -7.840 2.897 1.00 90.62 210 PRO A C 1
ATOM 1548 O O . PRO A 1 210 ? -15.628 -8.355 3.319 1.00 90.62 210 PRO A O 1
ATOM 1551 N N . GLY A 1 211 ? -17.588 -8.524 2.216 1.00 86.31 211 GLY A N 1
ATOM 1552 C CA . GLY A 1 211 ? -17.428 -9.920 1.796 1.00 86.31 211 GLY A CA 1
ATOM 1553 C C . GLY A 1 211 ? -16.508 -10.081 0.578 1.00 86.31 211 GLY A C 1
ATOM 1554 O O . GLY A 1 211 ? -15.780 -9.152 0.215 1.00 86.31 211 GLY A O 1
ATOM 1555 N N . PRO A 1 212 ? -16.503 -11.242 -0.099 1.00 91.69 212 PRO A N 1
ATOM 1556 C CA . PRO A 1 212 ? -17.394 -12.398 0.068 1.00 91.69 212 PRO A CA 1
ATOM 1557 C C . PRO A 1 212 ? -17.094 -13.295 1.283 1.00 91.69 212 PRO A C 1
ATOM 1559 O O . PRO A 1 212 ? -15.941 -13.480 1.677 1.00 91.69 212 PRO A O 1
ATOM 1562 N N . PHE A 1 213 ? -18.138 -13.910 1.847 1.00 93.31 213 PHE A N 1
ATOM 1563 C CA . PHE A 1 213 ? -18.043 -14.832 2.987 1.00 93.31 213 PHE A CA 1
ATOM 1564 C C . PHE A 1 213 ? -18.606 -16.216 2.648 1.00 93.31 213 PHE A C 1
ATOM 1566 O O . PHE A 1 213 ? -19.667 -16.310 2.032 1.00 93.31 213 PHE A O 1
ATOM 1573 N N . CYS A 1 214 ? -17.926 -17.285 3.080 1.00 93.44 214 CYS A N 1
ATOM 1574 C CA . CYS A 1 214 ? -18.545 -18.611 3.151 1.00 93.44 214 CYS A CA 1
ATOM 1575 C C . CYS A 1 214 ? -19.588 -18.634 4.274 1.00 93.44 214 CYS A C 1
ATOM 1577 O O . CYS A 1 214 ? -19.641 -17.717 5.103 1.00 93.44 214 CYS A O 1
ATOM 1579 N N . ARG A 1 215 ? -20.391 -19.699 4.330 1.00 93.88 215 ARG A N 1
ATOM 1580 C CA . ARG A 1 215 ? -21.456 -19.845 5.327 1.00 93.88 215 ARG A CA 1
ATOM 1581 C C . ARG A 1 215 ? -20.975 -19.603 6.760 1.00 93.88 215 ARG A C 1
ATOM 1583 O O . ARG A 1 215 ? -21.538 -18.772 7.467 1.00 93.88 215 ARG A O 1
ATOM 1590 N N . ASP A 1 216 ? -19.915 -20.289 7.171 1.00 93.50 216 ASP A N 1
ATOM 1591 C CA . ASP A 1 216 ? -19.508 -20.335 8.577 1.00 93.50 216 ASP A CA 1
ATOM 1592 C C . ASP A 1 216 ? -18.824 -19.028 9.015 1.00 93.50 216 ASP A C 1
ATOM 1594 O O . ASP A 1 216 ? -19.228 -18.417 10.007 1.00 93.50 216 ASP A O 1
ATOM 1598 N N . CYS A 1 217 ? -17.892 -18.508 8.205 1.00 92.56 217 CYS A N 1
ATOM 1599 C CA . CYS A 1 217 ? -17.270 -17.196 8.426 1.00 92.56 217 CYS A CA 1
ATOM 1600 C C . CYS A 1 217 ? -18.294 -16.053 8.384 1.00 92.56 217 CYS A C 1
ATOM 1602 O O . CYS A 1 217 ? -18.229 -15.126 9.190 1.00 92.56 217 CYS A O 1
ATOM 1604 N N . GLY A 1 218 ? -19.257 -16.122 7.461 1.00 94.12 218 GLY A N 1
ATOM 1605 C CA . GLY A 1 218 ? -20.327 -15.138 7.350 1.00 94.12 218 GLY A CA 1
ATOM 1606 C C . GLY A 1 218 ? -21.220 -15.135 8.587 1.00 94.12 218 GLY A C 1
ATOM 1607 O O . GLY A 1 218 ? -21.479 -14.075 9.152 1.00 94.12 218 GLY A O 1
ATOM 1608 N N . LEU A 1 219 ? -21.639 -16.313 9.062 1.00 94.38 219 LEU A N 1
ATOM 1609 C CA . LEU A 1 219 ? -22.450 -16.446 10.274 1.00 94.38 219 LEU A CA 1
ATOM 1610 C C . LEU A 1 219 ? -21.700 -15.984 11.529 1.00 94.38 219 LEU A C 1
ATOM 1612 O O . LEU A 1 219 ? -22.297 -15.300 12.363 1.00 94.38 219 LEU A O 1
ATOM 1616 N N . ALA A 1 220 ? -20.416 -16.320 11.666 1.00 93.06 220 ALA A N 1
ATOM 1617 C CA . ALA A 1 220 ? -19.588 -15.882 12.789 1.00 93.06 220 ALA A CA 1
ATOM 1618 C C . ALA A 1 220 ? -19.493 -14.346 12.852 1.00 93.06 220 ALA A C 1
ATOM 1620 O O . ALA A 1 220 ? -19.817 -13.737 13.879 1.00 93.06 220 ALA A O 1
ATOM 1621 N N . THR A 1 221 ? -19.134 -13.717 11.729 1.00 93.69 221 THR A N 1
ATOM 1622 C CA . THR A 1 221 ? -19.027 -12.257 11.603 1.00 93.69 221 THR A CA 1
ATOM 1623 C C . THR A 1 221 ? -20.369 -11.570 11.827 1.00 93.69 221 THR A C 1
ATOM 1625 O O . THR A 1 221 ? -20.455 -10.630 12.620 1.00 93.69 221 THR A O 1
ATOM 1628 N N . LEU A 1 222 ? -21.435 -12.066 11.191 1.00 93.81 222 LEU A N 1
ATOM 1629 C CA . LEU A 1 222 ? -22.778 -11.503 11.300 1.00 93.81 222 LEU A CA 1
ATOM 1630 C C . LEU A 1 222 ? -23.253 -11.511 12.753 1.00 93.81 222 LEU A C 1
ATOM 1632 O O . LEU A 1 222 ? -23.723 -10.489 13.251 1.00 93.81 222 LEU A O 1
ATOM 1636 N N . ARG A 1 223 ? -23.093 -12.640 13.454 1.00 92.50 223 ARG A N 1
ATOM 1637 C CA . ARG A 1 223 ? -23.498 -12.769 14.859 1.00 92.50 223 ARG A CA 1
ATOM 1638 C C . ARG A 1 223 ? -22.717 -11.803 15.744 1.00 92.50 223 ARG A C 1
ATOM 1640 O O . ARG A 1 223 ? -23.327 -11.104 16.546 1.00 92.50 223 ARG A O 1
ATOM 1647 N N . ARG A 1 224 ? -21.394 -11.711 15.574 1.00 91.12 224 ARG A N 1
ATOM 1648 C CA . ARG A 1 224 ? -20.549 -10.785 16.347 1.00 91.12 224 ARG A CA 1
ATOM 1649 C C . ARG A 1 224 ? -20.953 -9.322 16.133 1.00 91.12 224 ARG A C 1
ATOM 1651 O O . ARG A 1 224 ? -21.146 -8.599 17.106 1.00 91.12 224 ARG A O 1
ATOM 1658 N N . MET A 1 225 ? -21.090 -8.897 14.879 1.00 91.19 225 MET A N 1
ATOM 1659 C CA . MET A 1 225 ? -21.386 -7.503 14.525 1.00 91.19 225 MET A CA 1
ATOM 1660 C C . MET A 1 225 ? -22.819 -7.096 14.888 1.00 91.19 225 MET A C 1
ATOM 1662 O O . MET A 1 225 ? -23.038 -5.989 15.379 1.00 91.19 225 MET A O 1
ATOM 1666 N N . THR A 1 226 ? -23.780 -8.010 14.734 1.00 90.56 226 THR A N 1
ATOM 1667 C CA . THR A 1 226 ? -25.174 -7.784 15.146 1.00 90.56 226 THR A CA 1
ATOM 1668 C C . THR A 1 226 ? -25.276 -7.626 16.659 1.00 90.56 226 THR A C 1
ATOM 1670 O O . THR A 1 226 ? -25.906 -6.681 17.119 1.00 90.56 226 THR A O 1
ATOM 1673 N N . LEU A 1 227 ? -24.598 -8.483 17.437 1.00 89.38 227 LEU A N 1
ATOM 1674 C CA . LEU A 1 227 ? -24.563 -8.356 18.898 1.00 89.38 227 LEU A CA 1
ATOM 1675 C C . LEU A 1 227 ? -23.971 -7.018 19.350 1.00 89.38 227 LEU A C 1
ATOM 1677 O O . LEU A 1 227 ? -24.502 -6.388 20.255 1.00 89.38 227 LEU A O 1
ATOM 1681 N N . GLN A 1 228 ? -22.904 -6.552 18.699 1.00 87.81 228 GLN A N 1
ATOM 1682 C CA . GLN A 1 228 ? -22.359 -5.226 18.992 1.00 87.81 228 GLN A CA 1
ATOM 1683 C C . GLN A 1 228 ? -23.355 -4.106 18.663 1.00 87.81 228 GLN A C 1
ATOM 1685 O O . GLN A 1 228 ? -23.474 -3.165 19.443 1.00 87.81 228 GLN A O 1
ATOM 1690 N N . SER A 1 229 ? -24.097 -4.223 17.558 1.00 88.56 229 SER A N 1
ATOM 1691 C CA . SER A 1 229 ? -25.083 -3.213 17.144 1.00 88.56 229 SER A CA 1
ATOM 1692 C C . SER A 1 229 ? -26.274 -3.128 18.095 1.00 88.56 229 SER A C 1
ATOM 1694 O O . SER A 1 229 ? -26.739 -2.041 18.413 1.00 88.56 229 SER A O 1
ATOM 1696 N N . VAL A 1 230 ? -26.756 -4.261 18.610 1.00 90.31 230 VAL A N 1
ATOM 1697 C CA . VAL A 1 230 ? -27.872 -4.261 19.571 1.00 90.31 230 VAL A CA 1
ATOM 1698 C C . VAL A 1 230 ? -27.460 -3.867 20.983 1.00 90.31 230 VAL A C 1
ATOM 1700 O O . VAL A 1 230 ? -28.324 -3.616 21.804 1.00 90.31 230 VAL A O 1
ATOM 1703 N N . TRP A 1 231 ? -26.169 -3.820 21.300 1.00 88.88 231 TRP A N 1
ATOM 1704 C CA . TRP A 1 231 ? -25.716 -3.300 22.591 1.00 88.88 231 TRP A CA 1
ATOM 1705 C C . TRP A 1 231 ? -25.305 -1.845 22.527 1.00 88.88 231 TRP A C 1
ATOM 1707 O O . TRP A 1 231 ? -25.455 -1.153 23.518 1.00 88.88 231 TRP A O 1
ATOM 1717 N N . LEU A 1 232 ? -24.769 -1.379 21.400 1.00 87.69 232 LEU A N 1
ATOM 1718 C CA . LEU A 1 232 ? -24.198 -0.036 21.277 1.00 87.69 232 LEU A CA 1
ATOM 1719 C C . LEU A 1 232 ? -25.025 0.890 20.386 1.00 87.69 232 LEU A C 1
ATOM 1721 O O . LEU A 1 232 ? -24.720 2.071 20.312 1.00 87.69 232 LEU A O 1
ATOM 1725 N N . GLY A 1 233 ? -26.029 0.384 19.675 1.00 86.81 233 GLY A N 1
ATOM 1726 C CA . GLY A 1 233 ? -26.758 1.131 18.651 1.00 86.81 233 GLY A CA 1
ATOM 1727 C C . GLY A 1 233 ? -28.042 1.811 19.121 1.00 86.81 233 GLY A C 1
ATOM 1728 O O . GLY A 1 233 ? -28.709 2.402 18.282 1.00 86.81 233 GLY A O 1
ATOM 1729 N N . TRP A 1 234 ? -28.414 1.731 20.403 1.00 88.00 234 TRP A N 1
ATOM 1730 C CA . TRP A 1 234 ? -29.714 2.225 20.895 1.00 88.00 234 TRP A CA 1
ATOM 1731 C C . TRP A 1 234 ? -29.647 3.496 21.747 1.00 88.00 234 TRP A C 1
ATOM 1733 O O . TRP A 1 234 ? -30.686 4.045 22.090 1.00 88.00 234 TRP A O 1
ATOM 1743 N N . TRP A 1 235 ? -28.456 3.977 22.101 1.00 84.94 235 TRP A N 1
ATOM 1744 C CA . TRP A 1 235 ? -28.281 4.986 23.156 1.00 84.94 235 TRP A CA 1
ATOM 1745 C C . TRP A 1 235 ? -28.526 6.431 22.713 1.00 84.94 235 TRP A C 1
ATOM 1747 O O . TRP A 1 235 ? -28.132 7.353 23.418 1.00 84.94 235 TRP A O 1
ATOM 1757 N N . GLY A 1 236 ? -29.131 6.657 21.549 1.00 83.38 236 GLY A N 1
ATOM 1758 C CA . GLY A 1 236 ? -29.421 8.000 21.055 1.00 83.38 236 GLY A CA 1
ATOM 1759 C C . GLY A 1 236 ? -30.672 8.035 20.176 1.00 83.38 236 GLY A C 1
ATOM 1760 O O . GLY A 1 236 ? -30.994 7.027 19.544 1.00 83.38 236 GLY A O 1
ATOM 1761 N N . PRO A 1 237 ? -31.364 9.184 20.089 1.00 79.50 237 PRO A N 1
ATOM 1762 C CA . PRO A 1 237 ? -32.642 9.305 19.383 1.00 79.50 237 PRO A CA 1
ATOM 1763 C C . PRO A 1 237 ? -32.515 9.011 17.884 1.00 79.50 237 PRO A C 1
ATOM 1765 O O . PRO A 1 237 ? -33.305 8.257 17.324 1.00 79.50 237 PRO A O 1
ATOM 1768 N N . LEU A 1 238 ? -31.463 9.521 17.239 1.00 80.25 238 LEU A N 1
ATOM 1769 C CA . LEU A 1 238 ? -31.188 9.228 15.831 1.00 80.25 238 LEU A CA 1
ATOM 1770 C C . LEU A 1 238 ? -30.741 7.762 15.633 1.00 80.25 238 LEU A C 1
ATOM 1772 O O . LEU A 1 238 ? -31.113 7.107 14.658 1.00 80.25 238 LEU A O 1
ATOM 1776 N N . SER A 1 239 ? -30.007 7.204 16.600 1.00 82.81 239 SER A N 1
ATOM 1777 C CA . SER A 1 239 ? -29.555 5.807 16.604 1.00 82.81 239 SER A CA 1
ATOM 1778 C C . SER A 1 239 ? -30.711 4.804 16.695 1.00 82.81 239 SER A C 1
ATOM 1780 O O . SER A 1 239 ? -30.647 3.757 16.049 1.00 82.81 239 SER A O 1
ATOM 1782 N N . LEU A 1 240 ? -31.788 5.144 17.420 1.00 82.94 240 LEU A N 1
ATOM 1783 C CA . LEU A 1 240 ? -33.012 4.336 17.498 1.00 82.94 240 LEU A CA 1
ATOM 1784 C C . LEU A 1 240 ? -33.639 4.088 16.116 1.00 82.94 240 LEU A C 1
ATOM 1786 O O . LEU A 1 240 ? -34.254 3.043 15.929 1.00 82.94 240 LEU A O 1
ATOM 1790 N N . MET A 1 241 ? -33.447 4.991 15.146 1.00 84.62 241 MET A N 1
ATOM 1791 C CA . MET A 1 241 ? -33.937 4.839 13.766 1.00 84.62 241 MET A CA 1
ATOM 1792 C C . MET A 1 241 ? -32.908 4.186 12.831 1.00 84.62 241 MET A C 1
ATOM 1794 O O . MET A 1 241 ? -33.251 3.345 12.000 1.00 84.62 241 MET A O 1
ATOM 1798 N N . ILE A 1 242 ? -31.625 4.524 12.981 1.00 85.62 242 ILE A N 1
ATOM 1799 C CA . ILE A 1 242 ? -30.545 4.015 12.117 1.00 85.62 242 ILE A CA 1
ATOM 1800 C C . ILE A 1 242 ? -30.226 2.537 12.394 1.00 85.62 242 ILE A C 1
ATOM 1802 O O . ILE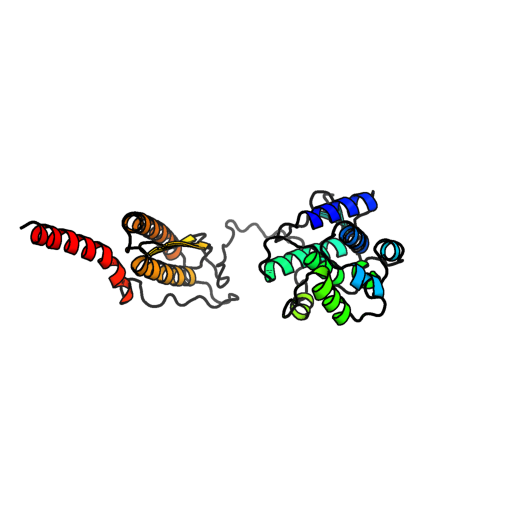 A 1 242 ? -29.928 1.762 11.474 1.00 85.62 242 ILE A O 1
ATOM 1806 N N . ASN A 1 243 ? -30.273 2.122 13.661 1.00 88.50 243 ASN A N 1
ATOM 1807 C CA . ASN A 1 243 ? -29.912 0.764 14.052 1.00 88.50 243 ASN A CA 1
ATOM 1808 C C . ASN A 1 243 ? -30.867 -0.297 13.464 1.00 88.50 243 ASN A C 1
ATOM 1810 O O . ASN A 1 243 ? -30.364 -1.247 12.864 1.00 88.50 243 ASN A O 1
ATOM 1814 N N . PRO A 1 244 ? -32.209 -0.135 13.496 1.00 86.25 244 PRO A N 1
ATOM 1815 C CA . PRO A 1 244 ? -33.135 -1.030 12.796 1.00 86.25 244 PRO A CA 1
ATOM 1816 C C . PRO A 1 244 ? -32.824 -1.205 11.305 1.00 86.25 244 PRO A C 1
ATOM 1818 O O . PRO A 1 244 ? -32.809 -2.333 10.814 1.00 86.25 244 PRO A O 1
ATOM 1821 N N . ILE A 1 245 ? -32.494 -0.122 10.591 1.00 87.50 245 ILE A N 1
ATOM 1822 C CA . ILE A 1 245 ? -32.128 -0.179 9.164 1.00 87.50 245 ILE A CA 1
ATOM 1823 C C . ILE A 1 245 ? -30.863 -1.028 8.970 1.00 87.50 245 ILE A C 1
ATOM 1825 O O . ILE A 1 245 ? -30.793 -1.877 8.077 1.00 87.50 245 ILE A O 1
ATOM 1829 N N . THR A 1 246 ? -29.872 -0.855 9.848 1.00 87.06 246 THR A N 1
ATOM 1830 C CA . THR A 1 246 ? -28.632 -1.647 9.831 1.00 87.06 246 THR A CA 1
ATOM 1831 C C . THR A 1 246 ? -28.903 -3.131 10.110 1.00 87.06 246 THR A C 1
ATOM 1833 O O . THR A 1 246 ? -28.345 -4.003 9.436 1.00 87.06 246 THR A O 1
ATOM 1836 N N . LEU A 1 247 ? -29.794 -3.433 11.059 1.00 89.75 247 LEU A N 1
ATOM 1837 C CA . LEU A 1 247 ? -30.211 -4.799 11.387 1.00 89.75 247 LEU A CA 1
ATOM 1838 C C . LEU A 1 247 ? -30.960 -5.464 10.221 1.00 89.75 247 LEU A C 1
ATOM 1840 O O . LEU A 1 247 ? -30.695 -6.629 9.922 1.00 89.75 247 LEU A O 1
ATOM 1844 N N . LEU A 1 248 ? -31.822 -4.727 9.512 1.00 89.56 248 LEU A N 1
ATOM 1845 C CA . LEU A 1 248 ? -32.514 -5.211 8.312 1.00 89.56 248 LEU A CA 1
ATOM 1846 C C . LEU A 1 248 ? -31.537 -5.514 7.165 1.00 89.56 248 LEU A C 1
ATOM 1848 O O . LEU A 1 248 ? -31.617 -6.577 6.544 1.00 89.56 248 LEU A O 1
ATOM 1852 N N . ALA A 1 249 ? -30.557 -4.638 6.924 1.00 84.44 249 ALA A N 1
ATOM 1853 C CA . ALA A 1 249 ? -29.508 -4.891 5.934 1.00 84.44 249 ALA A CA 1
ATOM 1854 C C . ALA A 1 249 ? -28.703 -6.165 6.268 1.00 84.44 249 ALA A C 1
ATOM 1856 O O . ALA A 1 249 ? -28.399 -6.971 5.383 1.00 84.44 249 ALA A O 1
ATOM 1857 N N . ASN A 1 250 ? -28.418 -6.394 7.554 1.00 91.12 250 ASN A N 1
ATOM 1858 C CA . ASN A 1 250 ? -27.780 -7.622 8.025 1.00 91.12 250 ASN A CA 1
ATOM 1859 C C . ASN A 1 250 ? -28.696 -8.852 7.906 1.00 91.12 250 ASN A C 1
ATOM 1861 O O . ASN A 1 250 ? -28.201 -9.940 7.621 1.00 91.12 250 ASN A O 1
ATOM 1865 N N . ALA A 1 251 ? -30.015 -8.715 8.063 1.00 89.56 251 ALA A N 1
ATOM 1866 C CA . ALA A 1 251 ? -30.959 -9.816 7.857 1.00 89.56 251 ALA A CA 1
ATOM 1867 C C . ALA A 1 251 ? -30.970 -10.298 6.393 1.00 89.56 251 ALA A C 1
ATOM 1869 O O . ALA A 1 251 ? -30.974 -11.505 6.136 1.00 89.56 251 ALA A O 1
ATOM 1870 N N . SER A 1 252 ? -30.872 -9.372 5.432 1.00 88.38 252 SER A N 1
ATOM 1871 C CA . SER A 1 252 ? -30.689 -9.711 4.012 1.00 88.38 252 SER A CA 1
ATOM 1872 C C . SER A 1 252 ? -29.366 -10.451 3.770 1.00 88.38 252 SER A C 1
ATOM 1874 O O . SER A 1 252 ? -29.344 -11.514 3.140 1.00 88.38 252 SER A O 1
ATOM 1876 N N . ALA A 1 253 ? -28.264 -9.963 4.354 1.00 86.75 253 ALA A N 1
ATOM 1877 C CA . ALA A 1 253 ? -26.977 -10.658 4.300 1.00 86.75 253 ALA A CA 1
ATOM 1878 C C . ALA A 1 253 ? -27.058 -12.065 4.924 1.00 86.75 253 ALA A C 1
ATOM 1880 O O . ALA A 1 253 ? -26.539 -13.022 4.351 1.00 86.75 253 ALA A O 1
ATOM 1881 N N . HIS A 1 254 ? -27.760 -12.219 6.051 1.00 92.56 254 HIS A N 1
ATOM 1882 C CA . HIS A 1 254 ? -27.973 -13.502 6.717 1.00 92.56 254 HIS A CA 1
ATOM 1883 C C . HIS A 1 254 ? -28.706 -14.508 5.828 1.00 92.56 254 HIS A C 1
ATOM 1885 O O . HIS A 1 254 ? -28.268 -15.652 5.738 1.00 92.56 254 HIS A O 1
ATOM 1891 N N . SER A 1 255 ? -29.782 -14.086 5.154 1.00 90.00 255 SER A N 1
ATOM 1892 C CA . SER A 1 255 ? -30.536 -14.942 4.230 1.00 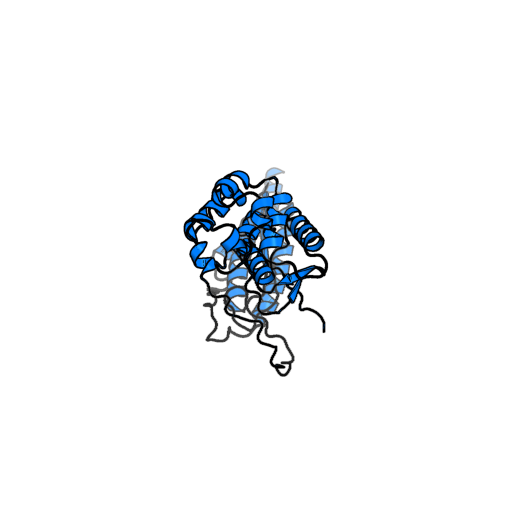90.00 255 SER A CA 1
ATOM 1893 C C . SER A 1 255 ? -29.632 -15.487 3.119 1.00 90.00 255 SER A C 1
ATOM 1895 O O . SER A 1 255 ? -29.547 -16.698 2.911 1.00 90.00 255 SER A O 1
ATOM 1897 N N . ARG A 1 256 ? -28.845 -14.602 2.494 1.00 84.19 256 ARG A N 1
ATOM 1898 C CA . ARG A 1 256 ? -27.905 -14.966 1.423 1.00 84.19 256 ARG A CA 1
ATOM 1899 C C . ARG A 1 256 ? -26.774 -15.883 1.902 1.00 84.19 256 ARG A C 1
ATOM 1901 O O . ARG A 1 256 ? -26.388 -16.784 1.171 1.00 84.19 256 ARG A O 1
ATOM 1908 N N . ILE A 1 257 ? -26.260 -15.684 3.119 1.00 91.31 257 ILE A N 1
ATOM 1909 C CA . ILE A 1 257 ? -25.228 -16.553 3.719 1.00 91.31 257 ILE A CA 1
ATOM 1910 C C . ILE A 1 257 ? -25.811 -17.924 4.082 1.00 91.31 257 ILE A C 1
ATOM 1912 O O . ILE A 1 257 ? -25.164 -18.945 3.868 1.00 91.31 257 ILE A O 1
ATOM 1916 N N . ARG A 1 258 ? -27.027 -17.965 4.640 1.00 90.38 258 ARG A N 1
ATOM 1917 C CA . ARG A 1 258 ? -27.681 -19.209 5.070 1.00 90.38 258 ARG A CA 1
ATOM 1918 C C . ARG A 1 258 ? -28.076 -20.095 3.888 1.00 90.38 258 ARG A C 1
ATOM 1920 O O . ARG A 1 258 ? -28.109 -21.309 4.053 1.00 90.38 258 ARG A O 1
ATOM 1927 N N . ALA A 1 259 ? -28.333 -19.498 2.726 1.00 87.88 259 ALA A N 1
ATOM 1928 C CA . ALA A 1 259 ? -28.583 -20.220 1.481 1.00 87.88 259 ALA A CA 1
ATOM 1929 C C . ALA A 1 259 ? -27.347 -20.977 0.948 1.00 87.88 259 ALA A C 1
ATOM 1931 O O . ALA A 1 259 ? -27.482 -21.815 0.062 1.00 87.88 259 ALA A O 1
ATOM 1932 N N . LEU A 1 260 ? -26.144 -20.706 1.471 1.00 87.75 260 LEU A N 1
ATOM 1933 C CA . LEU A 1 260 ? -24.924 -21.402 1.062 1.00 87.75 260 LEU A CA 1
ATOM 1934 C C . LEU A 1 260 ? -24.840 -22.817 1.663 1.00 87.75 260 LEU A C 1
ATOM 1936 O O . LEU A 1 260 ? -25.268 -23.073 2.792 1.00 87.75 260 LEU A O 1
ATOM 1940 N N . GLY A 1 261 ? -24.204 -23.729 0.927 1.00 86.56 261 GLY A N 1
ATOM 1941 C CA . GLY A 1 261 ? -23.773 -25.028 1.451 1.00 86.56 261 GLY A CA 1
ATOM 1942 C C . GLY A 1 261 ? -22.649 -24.913 2.500 1.00 86.56 261 GLY A C 1
ATOM 1943 O O . GLY A 1 261 ? -22.108 -23.822 2.715 1.00 86.56 261 GLY A O 1
ATOM 1944 N N . PRO A 1 262 ? -22.296 -26.018 3.189 1.00 86.12 262 PRO A N 1
ATOM 1945 C CA . PRO A 1 262 ? -21.115 -26.061 4.055 1.00 86.12 262 PRO A CA 1
ATOM 1946 C C . PRO A 1 262 ? -19.830 -25.711 3.285 1.00 86.12 262 PRO A C 1
ATOM 1948 O O . PRO A 1 262 ? -19.746 -26.019 2.095 1.00 86.12 262 PRO A O 1
ATOM 1951 N N . PRO A 1 263 ? -18.821 -25.108 3.944 1.00 86.12 263 PRO A N 1
ATOM 1952 C CA . PRO A 1 263 ? -17.504 -24.916 3.343 1.00 86.12 263 PRO A CA 1
ATOM 1953 C C . PRO A 1 263 ? -16.880 -26.257 2.929 1.00 86.12 263 PRO A C 1
ATOM 1955 O O . PRO A 1 263 ? -16.830 -27.186 3.737 1.00 86.12 263 PRO A O 1
ATOM 1958 N N . ILE A 1 264 ? -16.387 -26.353 1.692 1.00 80.56 264 ILE A N 1
ATOM 1959 C CA . ILE A 1 264 ? -15.733 -27.572 1.188 1.00 80.56 264 ILE A CA 1
ATOM 1960 C C . ILE A 1 264 ? -14.379 -27.792 1.912 1.00 80.56 264 ILE A C 1
ATOM 1962 O O . ILE A 1 264 ? -13.613 -26.830 2.048 1.00 80.56 264 ILE A O 1
ATOM 1966 N N . PRO A 1 265 ? -14.063 -29.021 2.379 1.00 69.44 265 PRO A N 1
ATOM 1967 C CA . PRO A 1 265 ? -12.778 -29.356 3.007 1.00 69.44 265 PRO A CA 1
ATOM 1968 C C . PRO A 1 265 ? -11.569 -29.186 2.066 1.00 69.44 265 PRO A C 1
ATOM 1970 O O . PRO A 1 265 ? -11.710 -29.283 0.853 1.00 69.44 265 PRO A O 1
ATOM 1973 N N . GLY A 1 266 ? -10.367 -28.980 2.623 1.00 66.12 266 GLY A N 1
ATOM 1974 C CA . GLY A 1 266 ? -9.110 -28.893 1.850 1.00 66.12 266 GLY A CA 1
ATOM 1975 C C . GLY A 1 266 ? -8.690 -27.481 1.416 1.00 66.12 266 GLY A C 1
ATOM 1976 O O . GLY A 1 266 ? -7.772 -27.327 0.617 1.00 66.12 266 GLY A O 1
ATOM 1977 N N . MET A 1 267 ? -9.349 -26.447 1.942 1.00 75.81 267 MET A N 1
ATOM 1978 C CA . MET A 1 267 ? -9.069 -25.039 1.637 1.00 75.81 267 MET A CA 1
ATOM 1979 C C . MET A 1 267 ? -7.954 -24.441 2.521 1.00 75.81 267 MET A C 1
ATOM 1981 O O . MET A 1 267 ? -7.733 -24.940 3.626 1.00 75.81 267 MET A O 1
ATOM 1985 N N . PRO A 1 268 ? -7.272 -23.355 2.089 1.00 74.44 268 PRO A N 1
ATOM 1986 C CA . PRO A 1 268 ? -6.060 -22.847 2.748 1.00 74.44 268 PRO A CA 1
ATOM 1987 C C . PRO A 1 268 ? -6.260 -22.386 4.199 1.00 74.44 268 PRO A C 1
ATOM 1989 O O . PRO A 1 268 ? -5.329 -22.447 4.999 1.00 74.44 268 PRO A O 1
ATOM 1992 N N . GLY A 1 269 ? -7.453 -21.884 4.538 1.00 81.75 269 GLY A N 1
ATOM 1993 C CA . GLY A 1 269 ? -7.779 -21.372 5.867 1.00 81.75 269 GLY A CA 1
ATOM 1994 C C . GLY A 1 269 ? -8.864 -22.184 6.570 1.00 81.75 269 GLY A C 1
ATOM 1995 O O . GLY A 1 269 ? -9.810 -22.673 5.950 1.00 81.75 269 GLY A O 1
ATOM 1996 N N . ARG A 1 270 ? -8.780 -22.260 7.903 1.00 86.75 270 ARG A N 1
ATOM 1997 C CA . ARG A 1 270 ? -9.829 -22.855 8.741 1.00 86.75 270 ARG A CA 1
ATOM 1998 C C . ARG A 1 270 ? -11.045 -21.913 8.808 1.00 86.75 270 ARG A C 1
ATOM 2000 O O . ARG A 1 270 ? -10.869 -20.751 9.181 1.00 86.75 270 ARG A O 1
ATOM 2007 N N . PRO A 1 271 ? -12.270 -22.363 8.468 1.00 88.06 271 PRO A N 1
ATOM 2008 C CA . PRO A 1 271 ? -13.475 -21.558 8.654 1.00 88.06 271 PRO A CA 1
ATOM 2009 C C . PRO A 1 271 ? -13.663 -21.152 10.121 1.00 88.06 271 PRO A C 1
ATOM 2011 O O . PRO A 1 271 ? -13.357 -21.929 11.027 1.00 88.06 271 PRO A O 1
ATOM 2014 N N . MET A 1 272 ? -14.174 -19.940 10.358 1.00 89.25 272 MET A N 1
ATOM 2015 C CA . MET A 1 272 ? -14.530 -19.513 11.713 1.00 89.25 272 MET A CA 1
ATOM 2016 C C . MET A 1 272 ? -15.658 -20.389 12.257 1.00 89.25 272 MET A C 1
ATOM 2018 O O . MET A 1 272 ? -16.593 -20.703 11.524 1.00 89.25 272 MET A O 1
ATOM 2022 N N . ASP A 1 273 ? -15.621 -20.693 13.553 1.00 89.62 273 ASP A N 1
ATOM 2023 C CA . ASP A 1 273 ? -16.753 -21.328 14.221 1.00 89.62 273 ASP A CA 1
ATOM 2024 C C . ASP A 1 273 ? -17.871 -20.291 14.456 1.00 89.62 273 ASP A C 1
ATOM 2026 O O . ASP A 1 273 ? -17.685 -19.328 15.213 1.00 89.62 273 ASP A O 1
ATOM 2030 N N . PRO A 1 274 ? -19.055 -20.448 13.836 1.00 87.12 274 PRO A N 1
ATOM 2031 C CA . PRO A 1 274 ? -20.173 -19.547 14.068 1.00 87.12 274 PRO A CA 1
ATOM 2032 C C . PRO A 1 274 ? -20.748 -19.681 15.490 1.00 87.12 274 PRO A C 1
ATOM 2034 O O . PRO A 1 274 ? -21.488 -18.790 15.935 1.00 87.12 274 PRO A O 1
ATOM 2037 N N . GLY A 1 275 ? -20.431 -20.756 16.220 1.00 88.00 275 GLY A N 1
ATOM 2038 C CA . GLY A 1 275 ? -20.855 -21.018 17.592 1.00 88.00 275 GLY A CA 1
ATOM 2039 C C . GLY A 1 275 ? -22.377 -21.105 17.752 1.00 88.00 275 GLY A C 1
ATOM 2040 O O . GLY A 1 275 ? -23.121 -21.407 16.813 1.00 88.00 275 GLY A O 1
ATOM 2041 N N . LYS A 1 276 ? -22.880 -20.773 18.951 1.00 85.75 276 LYS A N 1
ATOM 2042 C CA . LYS A 1 276 ? -24.325 -20.795 19.251 1.00 85.75 276 LYS A CA 1
ATOM 2043 C C . LYS A 1 276 ? -25.111 -19.791 18.380 1.00 85.75 276 LYS A C 1
ATOM 2045 O O . LYS A 1 276 ? -24.587 -18.698 18.117 1.00 85.75 276 LYS A O 1
ATOM 2050 N N . PRO A 1 277 ? -26.359 -20.112 17.970 1.00 86.62 277 PRO A N 1
ATOM 2051 C CA . PRO A 1 277 ? -27.262 -19.183 17.284 1.00 86.62 277 PRO A CA 1
ATOM 2052 C C . PRO A 1 277 ? -27.442 -17.859 18.036 1.00 86.62 277 PRO A C 1
ATOM 2054 O O . PRO A 1 277 ? -27.317 -17.829 19.258 1.00 86.62 277 PRO A O 1
ATOM 2057 N N . LEU A 1 278 ? -27.769 -16.783 17.309 1.00 83.88 278 LEU A N 1
ATOM 2058 C CA . LEU A 1 278 ? -27.838 -15.416 17.844 1.00 83.88 278 LEU A CA 1
ATOM 2059 C C . LEU A 1 278 ? -28.710 -15.321 19.106 1.00 83.88 278 LEU A C 1
ATOM 2061 O O . LEU A 1 278 ? -28.215 -14.900 20.143 1.00 83.88 278 LEU A O 1
ATOM 2065 N N . PHE A 1 279 ? -29.952 -15.805 19.043 1.00 85.44 279 PHE A N 1
ATOM 2066 C CA . PHE A 1 279 ? -30.920 -15.737 20.150 1.00 85.44 279 PHE A CA 1
ATOM 2067 C C . PHE A 1 279 ? -30.640 -16.698 21.312 1.00 85.44 279 PHE A C 1
ATOM 2069 O O . PHE A 1 279 ? -31.275 -16.602 22.353 1.00 85.44 279 PHE A O 1
ATOM 2076 N N . ARG A 1 280 ? -29.673 -17.614 21.171 1.00 84.88 280 ARG A N 1
ATOM 2077 C CA . ARG A 1 280 ? -29.236 -18.500 22.265 1.00 84.88 280 ARG A CA 1
ATOM 2078 C C . ARG A 1 280 ? -28.059 -17.920 23.056 1.00 84.88 280 ARG A C 1
ATOM 2080 O O . ARG A 1 280 ? -27.399 -18.647 23.797 1.00 84.88 280 ARG A O 1
ATOM 2087 N N . ARG A 1 281 ? -27.739 -16.639 22.855 1.00 85.00 281 ARG A N 1
ATOM 2088 C CA . ARG A 1 281 ? -26.657 -15.933 23.549 1.00 85.00 281 ARG A CA 1
ATOM 2089 C C . ARG A 1 281 ? -27.261 -14.911 24.512 1.00 85.00 281 ARG A C 1
ATOM 2091 O O . ARG A 1 281 ? -28.166 -14.195 24.097 1.00 85.00 281 ARG A O 1
ATOM 2098 N N . PRO A 1 282 ? -26.719 -14.757 25.732 1.00 82.12 282 PRO A N 1
ATOM 2099 C CA . PRO A 1 282 ? -27.199 -13.743 26.677 1.00 82.12 282 PRO A CA 1
ATOM 2100 C C . PRO A 1 282 ? -27.089 -12.328 26.095 1.00 82.12 282 PRO A C 1
ATOM 2102 O O . PRO A 1 282 ? -27.946 -11.484 26.320 1.00 82.12 282 PRO A O 1
ATOM 2105 N N . ALA A 1 283 ? -26.098 -12.090 25.232 1.00 82.88 283 ALA A N 1
ATOM 2106 C CA . ALA A 1 283 ? -25.953 -10.826 24.523 1.00 82.88 283 ALA A CA 1
ATOM 2107 C C . ALA A 1 283 ? -27.141 -10.487 23.589 1.00 82.88 283 ALA A C 1
ATOM 2109 O O . ALA A 1 283 ? -27.277 -9.331 23.203 1.00 82.88 283 ALA A O 1
ATOM 2110 N N . ALA A 1 284 ? -28.017 -11.436 23.236 1.00 85.12 284 ALA A N 1
ATOM 2111 C CA . ALA A 1 284 ? -29.234 -11.146 22.476 1.00 85.12 284 ALA A CA 1
ATOM 2112 C C . ALA A 1 284 ? -30.278 -10.352 23.280 1.00 85.12 284 ALA A C 1
ATOM 2114 O O . ALA A 1 284 ? -31.172 -9.764 22.679 1.00 85.12 284 ALA A O 1
ATOM 2115 N N . LEU A 1 285 ? -30.138 -10.251 24.607 1.00 88.00 285 LEU A N 1
ATOM 2116 C CA . LEU A 1 285 ? -30.972 -9.367 25.429 1.00 88.00 285 LEU A CA 1
ATOM 2117 C C . LEU A 1 285 ? -30.889 -7.896 24.985 1.00 88.00 285 LEU A C 1
ATOM 2119 O O . LEU A 1 285 ? -31.833 -7.146 25.206 1.00 88.00 285 LEU A O 1
ATOM 2123 N N . GLY A 1 286 ? -29.828 -7.497 24.271 1.00 85.56 286 GLY A N 1
ATOM 2124 C CA . GLY A 1 286 ? -29.709 -6.160 23.684 1.00 85.56 286 GLY A CA 1
ATOM 2125 C C . GLY A 1 286 ? -30.847 -5.783 22.720 1.00 85.56 286 GLY A C 1
ATOM 2126 O O . GLY A 1 286 ? -31.126 -4.604 22.531 1.00 85.56 286 GLY A O 1
ATOM 2127 N N . PHE A 1 287 ? -31.565 -6.754 22.140 1.00 88.19 287 PHE A N 1
ATOM 2128 C CA . PHE A 1 287 ? -32.761 -6.471 21.330 1.00 88.19 287 PHE A CA 1
ATOM 2129 C C . PHE A 1 287 ? -33.938 -5.917 22.151 1.00 88.19 287 PHE A C 1
ATOM 2131 O O . PHE A 1 287 ? -34.822 -5.286 21.578 1.00 88.19 287 PHE A O 1
ATOM 2138 N N . LEU A 1 288 ? -33.954 -6.128 23.471 1.00 89.69 288 LEU A N 1
ATOM 2139 C CA . LEU A 1 288 ? -35.019 -5.655 24.361 1.00 89.69 288 LEU A CA 1
ATOM 2140 C C . LEU A 1 288 ? -34.799 -4.215 24.845 1.00 89.69 288 LEU A C 1
ATOM 2142 O O . LEU A 1 288 ? -35.736 -3.597 25.338 1.00 89.69 288 LEU A O 1
ATOM 2146 N N . ILE A 1 289 ? -33.596 -3.659 24.671 1.00 88.94 289 ILE A N 1
ATOM 2147 C CA . ILE A 1 289 ? -33.245 -2.291 25.080 1.00 88.94 289 ILE A CA 1
ATOM 2148 C C . ILE A 1 289 ? -34.217 -1.226 24.533 1.00 88.94 289 ILE A C 1
ATOM 2150 O O . ILE A 1 289 ? -34.716 -0.439 25.335 1.00 88.94 289 ILE A O 1
ATOM 2154 N N . PRO A 1 290 ? -34.553 -1.174 23.226 1.00 86.44 290 PRO A N 1
ATOM 2155 C CA . PRO A 1 290 ? -35.494 -0.171 22.724 1.00 86.44 290 PRO A CA 1
ATOM 2156 C C . PRO A 1 290 ? -36.899 -0.333 23.319 1.00 86.44 290 PRO A C 1
ATOM 2158 O O . PRO A 1 290 ? -37.558 0.662 23.602 1.00 86.44 290 PRO A O 1
ATOM 2161 N N . VAL A 1 291 ? -37.345 -1.569 23.567 1.00 88.38 291 VAL A N 1
ATOM 2162 C CA . VAL A 1 291 ? -38.638 -1.834 24.217 1.00 88.38 291 VAL A CA 1
ATOM 2163 C C . VAL A 1 291 ? -38.617 -1.340 25.663 1.00 88.38 291 VAL A C 1
ATOM 2165 O O . VAL A 1 291 ? -39.557 -0.680 26.091 1.00 88.38 291 VAL A O 1
ATOM 2168 N N . ALA A 1 292 ? -37.529 -1.589 26.395 1.00 88.56 292 ALA A N 1
ATOM 2169 C CA . ALA A 1 292 ? -37.356 -1.099 27.758 1.00 88.56 292 ALA A CA 1
ATOM 2170 C C . ALA A 1 292 ? -37.357 0.438 27.824 1.00 88.56 292 ALA A C 1
ATOM 2172 O O . ALA A 1 292 ? -38.007 0.997 28.702 1.00 88.56 292 ALA A O 1
ATOM 2173 N N . PHE A 1 293 ? -36.704 1.124 26.875 1.00 86.69 293 PHE A N 1
ATOM 2174 C CA . PHE A 1 293 ? -36.751 2.588 26.784 1.00 86.69 293 PHE A CA 1
ATOM 2175 C C . PHE A 1 293 ? -38.158 3.114 26.501 1.00 86.69 293 PHE A C 1
ATOM 2177 O O . PHE A 1 293 ? -38.579 4.075 27.138 1.00 86.69 293 PHE A O 1
ATOM 2184 N N . LEU A 1 294 ? -38.894 2.481 25.581 1.00 86.75 294 LEU A N 1
ATOM 2185 C CA . LEU A 1 294 ? -40.276 2.860 25.288 1.00 86.75 294 LEU A CA 1
ATOM 2186 C C . LEU A 1 294 ? -41.177 2.662 26.510 1.00 86.75 294 LEU A C 1
ATOM 2188 O O . LEU A 1 294 ? -41.917 3.573 26.862 1.00 86.75 294 LEU A O 1
ATOM 2192 N N . LEU A 1 295 ? -41.086 1.515 27.188 1.00 87.62 295 LEU A N 1
ATOM 2193 C CA . LEU A 1 295 ? -41.861 1.244 28.401 1.00 87.62 295 LEU A CA 1
ATOM 2194 C C . LEU A 1 295 ? -41.511 2.219 29.528 1.00 87.62 295 LEU A C 1
ATOM 2196 O O . LEU A 1 295 ? -42.413 2.762 30.157 1.00 87.62 295 LEU A O 1
ATOM 2200 N N . TRP A 1 296 ? -40.221 2.483 29.757 1.00 86.06 296 TRP A N 1
ATOM 2201 C CA . TRP A 1 296 ? -39.783 3.462 30.750 1.00 86.06 296 TRP A CA 1
ATOM 2202 C C . TRP A 1 296 ? -40.327 4.855 30.437 1.00 86.06 296 TRP A C 1
ATOM 2204 O O . TRP A 1 296 ? -40.895 5.487 31.318 1.00 86.06 296 TRP A O 1
ATOM 2214 N N . PHE A 1 297 ? -40.230 5.306 29.183 1.00 84.88 297 PHE A N 1
ATOM 2215 C CA . PHE A 1 297 ? -40.763 6.601 28.764 1.00 84.88 297 PHE A CA 1
ATOM 2216 C C . PHE A 1 297 ? -42.283 6.688 28.970 1.00 84.88 297 PHE A C 1
ATOM 2218 O O . PHE A 1 297 ? -42.766 7.653 29.553 1.00 84.88 297 PHE A O 1
ATOM 2225 N N . TRP A 1 298 ? -43.034 5.659 28.565 1.00 86.19 298 TRP A N 1
ATOM 2226 C CA . TRP A 1 298 ? -44.493 5.617 28.716 1.00 86.19 298 TRP A CA 1
ATOM 2227 C C . TRP A 1 298 ? -44.972 5.509 30.171 1.00 86.19 298 TRP A C 1
ATOM 2229 O O . TRP A 1 298 ? -46.059 5.992 30.468 1.00 86.19 298 TRP A O 1
ATOM 2239 N N . ILE A 1 299 ? -44.198 4.894 31.071 1.00 86.81 299 ILE A N 1
ATOM 2240 C CA . ILE A 1 299 ? -44.556 4.735 32.494 1.00 86.81 299 ILE A CA 1
ATOM 2241 C C . ILE A 1 299 ? -44.080 5.928 33.335 1.00 86.81 299 ILE A C 1
ATOM 2243 O O . ILE A 1 299 ? -44.810 6.394 34.206 1.00 86.81 299 ILE A O 1
ATOM 2247 N N . ALA A 1 300 ? -42.868 6.432 33.093 1.00 79.25 300 ALA A N 1
ATOM 2248 C CA . ALA A 1 300 ? -42.268 7.504 33.886 1.00 79.25 300 ALA A CA 1
ATOM 2249 C C . ALA A 1 300 ? -42.836 8.889 33.544 1.00 79.25 300 ALA A C 1
ATOM 2251 O O . ALA A 1 300 ? -42.931 9.736 34.428 1.00 79.25 300 ALA A O 1
ATOM 2252 N N . LEU A 1 301 ? -43.233 9.127 32.288 1.00 76.19 301 LEU A N 1
ATOM 2253 C CA . LEU A 1 301 ? -43.766 10.423 31.865 1.00 76.19 301 LEU A CA 1
ATOM 2254 C C . LEU A 1 301 ? -45.092 10.786 32.575 1.00 76.19 301 LEU A C 1
ATOM 2256 O O . LEU A 1 301 ? -45.169 11.898 33.090 1.00 76.19 301 LEU A O 1
ATOM 2260 N N . PRO A 1 302 ? -46.082 9.876 32.715 1.00 78.69 302 PRO A N 1
ATOM 2261 C CA . PRO A 1 302 ? -47.284 10.125 33.515 1.00 78.69 302 PRO A CA 1
ATOM 2262 C C . PRO A 1 302 ? -46.993 10.390 34.997 1.00 78.69 302 PRO A C 1
ATOM 2264 O O . PRO A 1 302 ? -47.611 11.270 35.589 1.00 78.69 302 PRO A O 1
ATOM 2267 N N . LEU A 1 303 ? -46.035 9.658 35.582 1.00 77.25 303 LEU A N 1
ATOM 2268 C CA . LEU A 1 303 ? -45.636 9.776 36.993 1.00 77.25 303 LEU A CA 1
ATOM 2269 C C . LEU A 1 303 ? -44.930 11.099 37.326 1.00 77.25 303 LEU A C 1
ATOM 2271 O O . LEU A 1 303 ? -44.896 11.485 38.485 1.00 77.25 303 LEU A O 1
ATOM 2275 N N . LEU A 1 304 ? -44.342 11.769 36.333 1.00 70.06 304 LEU A N 1
ATOM 2276 C CA . LEU A 1 304 ? -43.712 13.086 36.491 1.00 70.06 304 LEU A CA 1
ATOM 2277 C C . LEU A 1 304 ? -44.681 14.244 36.207 1.00 70.06 304 LEU A C 1
ATOM 2279 O O . LEU A 1 304 ? -44.360 15.391 36.505 1.00 70.06 304 LEU A O 1
ATOM 2283 N N . SER A 1 305 ? -45.831 13.954 35.592 1.00 70.75 305 SER A N 1
ATOM 2284 C CA . SER A 1 305 ? -46.848 14.941 35.206 1.00 70.75 305 SER A CA 1
ATOM 2285 C C . SER A 1 305 ? -48.058 15.017 36.145 1.00 70.75 305 SER A C 1
ATOM 2287 O O . SER A 1 305 ? -48.941 15.838 35.901 1.00 70.75 305 SER A O 1
ATOM 2289 N N . GLY A 1 306 ? -48.121 14.159 37.167 1.00 58.78 306 GLY A N 1
ATOM 2290 C CA . GLY A 1 306 ? -49.147 14.156 38.217 1.00 58.78 306 GLY A CA 1
ATOM 2291 C C . GLY A 1 306 ? -48.544 14.489 39.569 1.00 58.78 306 GLY A C 1
ATOM 2292 O O . GLY A 1 306 ? -49.257 15.138 40.363 1.00 58.78 306 GLY A O 1
#

Foldseek 3Di:
DDAAADDFLAAADPLLVQLLVQLLVVQPPDARFLLSSVLSSQVSDPPFQVVVLCVQQHGSVSLVPDPADAPAPPGWHDYPNHTHGPLLSQLRNQLRVVCVVVVHNHRFSLSSLCSSLLDCNGSSNVSSCRVNDSVRSNVCSQVGPVVHDDPCSNVSSPPDPPDDPPPPPPPPDPPDDQDAWPAFRFDDWDFAKQWAWADAAPDTDIDIDTTGHALFQLLQVNLVRLLRRLQGQCNHPVSVVVSVVNVVSSVVSNVRSVPHDHTDPDTRGDGHGSPDDNVVDPSVCSNCVVVVVVVCCVVVVVVVVD

pLDDT: mean 85.05, std 12.84, range [34.88, 97.5]

Radius of gyration: 27.27 Å; chains: 1; bounding box: 80×46×69 Å

Secondary structure (DSSP, 8-state):
-PPPBP--SSPBPHHHHHHHHHHHHHHTTSPB-HHHHHHHHHHH-SSS-HHHHHHHH--HHHHHHS-------S-EEEETTEEEEHHHHHHHHHHHHHHHHTT-SSB-HHHHHHHHTSSTTSHHHHHH-TT--HHHHHHHIIIIIISS--TTHHHHHHS---------------SS-----TTT--SSEE--EEEEEEEETTEEEEEEEE--EEHHHHHHHHHHHHHHHHHHSSSSHHHHHHHHHHHHHHHHHHHHHHTSPPPPSS-SSPPP---S-GGGSGGGGGGGHHHHHHHHHHHHHHHHH-